Protein AF-A0A8R7PTW9-F1 (afdb_monomer_lite)

InterPro domains:
  IPR002828 Survival protein SurE-like phosphatase/nucleotidase [PF01975] (63-192)
  IPR030048 Survival protein SurE [PTHR30457] (58-193)
  IPR036523 SurE-like phosphatase/nucleotidase superfamily [G3DSA:3.40.1210.10] (62-195)
  IPR036523 SurE-like phosphatase/nucleotidase superfamily [SSF64167] (63-194)

Secondary structure (DSSP, 8-state):
-------TT-PPPSS-HHHHHHHHHHHHHTPPPPTT--------------------PPPPPEEEEE-TT-TT-HHHHHHHHHHHHH-SSEEEEEEESS--TT--S----SSPPPEEEEEETTEEEEEESS-HHHHHHHHHTTSS-SSS--SEEEEEEEES---TTHHHH-HHHHHHHHHHHTT--EEEEEE------

Structure (mmCIF, N/CA/C/O backbone):
data_AF-A0A8R7PTW9-F1
#
_entry.id   AF-A0A8R7PTW9-F1
#
loop_
_atom_site.group_PDB
_atom_site.id
_atom_site.type_symbol
_atom_site.label_atom_id
_atom_site.label_alt_id
_atom_site.label_comp_id
_atom_site.label_asym_id
_atom_site.label_entity_id
_atom_site.label_seq_id
_atom_site.pdbx_PDB_ins_code
_atom_site.Cartn_x
_atom_site.Cartn_y
_atom_site.Cartn_z
_atom_site.occupancy
_atom_site.B_iso_or_equiv
_atom_site.auth_seq_id
_atom_site.auth_comp_id
_atom_site.auth_asym_id
_atom_site.auth_atom_id
_atom_site.pdbx_PDB_model_num
ATOM 1 N N . MET A 1 1 ? 10.759 -43.256 -41.554 1.00 41.62 1 MET A N 1
ATOM 2 C CA . MET A 1 1 ? 11.062 -42.876 -40.157 1.00 41.62 1 MET A CA 1
ATOM 3 C C . MET A 1 1 ? 9.744 -42.567 -39.474 1.00 41.62 1 MET A C 1
ATOM 5 O O . MET A 1 1 ? 9.014 -41.721 -39.968 1.00 41.62 1 MET A O 1
ATOM 9 N N . ALA A 1 2 ? 9.387 -43.351 -38.457 1.00 37.12 2 ALA A N 1
ATOM 10 C CA . ALA A 1 2 ? 8.093 -43.296 -37.783 1.00 37.12 2 ALA A CA 1
ATOM 11 C C . ALA A 1 2 ? 7.973 -42.059 -36.878 1.00 37.12 2 ALA A C 1
ATOM 13 O O . ALA A 1 2 ? 8.925 -41.706 -36.183 1.00 37.12 2 ALA A O 1
ATOM 14 N N . ALA A 1 3 ? 6.796 -41.430 -36.885 1.00 41.84 3 ALA A N 1
ATOM 15 C CA . ALA A 1 3 ? 6.411 -40.395 -35.935 1.00 41.84 3 ALA A CA 1
ATOM 16 C C . ALA A 1 3 ? 6.107 -41.040 -34.574 1.00 41.84 3 ALA A C 1
ATOM 18 O O . ALA A 1 3 ? 5.227 -41.891 -34.460 1.00 41.84 3 ALA A O 1
ATOM 19 N N . SER A 1 4 ? 6.861 -40.642 -33.552 1.00 40.47 4 SER A N 1
ATOM 20 C CA . SER A 1 4 ? 6.627 -41.005 -32.156 1.00 40.47 4 SER A CA 1
ATOM 21 C C . SER A 1 4 ? 5.521 -40.113 -31.590 1.00 40.47 4 SER A C 1
ATOM 23 O O . SER A 1 4 ? 5.753 -38.933 -31.331 1.00 40.47 4 SER A O 1
ATOM 25 N N . SER A 1 5 ? 4.333 -40.675 -31.382 1.00 45.78 5 SER A N 1
ATOM 26 C CA . SER A 1 5 ? 3.256 -40.080 -30.588 1.00 45.78 5 SER A CA 1
ATOM 27 C C . SER A 1 5 ? 3.670 -40.018 -29.112 1.0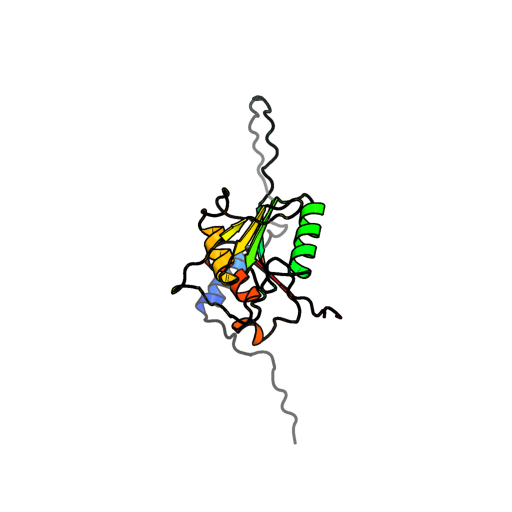0 45.78 5 SER A C 1
ATOM 29 O O . SER A 1 5 ? 3.597 -41.021 -28.402 1.00 45.78 5 SER A O 1
ATOM 31 N N . GLY A 1 6 ? 4.149 -38.857 -28.664 1.00 40.38 6 GLY A N 1
ATOM 32 C CA . GLY A 1 6 ? 4.405 -38.581 -27.252 1.00 40.38 6 GLY A CA 1
ATOM 33 C C . GLY A 1 6 ? 3.112 -38.184 -26.543 1.00 40.38 6 GLY A C 1
ATOM 34 O O . GLY A 1 6 ? 2.513 -37.168 -26.874 1.00 40.38 6 GLY A O 1
ATOM 35 N N . ASP A 1 7 ? 2.690 -39.005 -25.588 1.00 41.66 7 ASP A N 1
ATOM 36 C CA . ASP A 1 7 ? 1.613 -38.749 -24.631 1.00 41.66 7 ASP A CA 1
ATOM 37 C C . ASP A 1 7 ? 1.949 -37.518 -23.761 1.00 41.66 7 ASP A C 1
ATOM 39 O O . ASP A 1 7 ? 2.815 -37.568 -22.887 1.00 41.66 7 ASP A O 1
ATOM 43 N N . GLU A 1 8 ? 1.294 -36.383 -24.024 1.00 44.31 8 GLU A N 1
ATOM 44 C CA . GLU A 1 8 ? 1.538 -35.092 -23.359 1.00 44.31 8 GLU A CA 1
ATOM 45 C C . GLU A 1 8 ? 0.840 -34.966 -21.981 1.00 44.31 8 GLU A C 1
ATOM 47 O O . GLU A 1 8 ? 0.693 -33.866 -21.449 1.00 44.31 8 GLU A O 1
ATOM 52 N N . SER A 1 9 ? 0.399 -36.077 -21.372 1.00 53.75 9 SER A N 1
ATOM 53 C CA . SER A 1 9 ? -0.478 -36.064 -20.185 1.00 53.75 9 SER A CA 1
ATOM 54 C C . SER A 1 9 ? 0.204 -36.220 -18.813 1.00 53.75 9 SER A C 1
ATOM 56 O O . SER A 1 9 ? -0.477 -36.2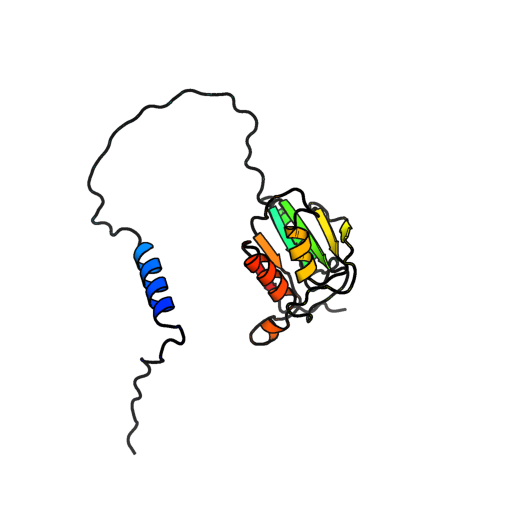37 -17.787 1.00 53.75 9 SER A O 1
ATOM 58 N N . ARG A 1 10 ? 1.540 -36.270 -18.717 1.00 47.59 10 ARG A N 1
ATOM 59 C CA . ARG A 1 10 ? 2.239 -36.385 -17.417 1.00 47.59 10 ARG A CA 1
ATOM 60 C C . ARG A 1 10 ? 3.451 -35.468 -17.300 1.00 47.59 10 ARG A C 1
ATOM 62 O O . ARG A 1 10 ? 4.595 -35.914 -17.287 1.00 47.59 10 ARG A O 1
ATOM 69 N N . ARG A 1 11 ? 3.208 -34.170 -17.114 1.00 51.56 11 ARG A N 1
ATOM 70 C CA . ARG A 1 11 ? 4.203 -33.325 -16.435 1.00 51.56 11 ARG A CA 1
ATOM 71 C C . ARG A 1 11 ? 4.042 -33.530 -14.923 1.00 51.56 11 ARG A C 1
ATOM 73 O O . ARG A 1 11 ? 2.925 -33.372 -14.427 1.00 51.56 11 ARG A O 1
ATOM 80 N N . PRO A 1 12 ? 5.095 -33.917 -14.184 1.00 55.66 12 PRO A N 1
ATOM 81 C CA . PRO A 1 12 ? 5.002 -34.055 -12.737 1.00 55.66 12 PRO A CA 1
ATOM 82 C C . PRO A 1 12 ? 4.662 -32.694 -12.121 1.00 55.66 12 PRO A C 1
ATOM 84 O O . PRO A 1 12 ? 5.293 -31.686 -12.438 1.00 55.66 12 PRO A O 1
ATOM 87 N N . ASN A 1 13 ? 3.631 -32.667 -11.275 1.00 65.94 13 ASN A N 1
ATOM 88 C CA . ASN A 1 13 ? 3.224 -31.468 -10.550 1.00 65.94 13 ASN A CA 1
ATOM 89 C C . ASN A 1 13 ? 4.414 -30.997 -9.687 1.00 65.94 13 ASN A C 1
ATOM 91 O O . ASN A 1 13 ? 4.882 -31.786 -8.864 1.00 65.94 13 ASN A O 1
ATOM 95 N N . PRO A 1 14 ? 4.925 -29.762 -9.858 1.00 74.38 14 PRO A N 1
ATOM 96 C CA . PRO A 1 14 ? 6.098 -29.277 -9.125 1.00 74.38 14 PRO A CA 1
ATOM 97 C C . PRO A 1 14 ? 5.824 -29.058 -7.629 1.00 74.38 14 PRO A C 1
ATOM 99 O O . PRO A 1 14 ? 6.736 -28.722 -6.875 1.00 74.38 14 PRO A O 1
ATOM 102 N N . LEU A 1 15 ? 4.572 -29.219 -7.191 1.00 76.44 15 LEU A N 1
ATOM 103 C CA . LEU A 1 15 ? 4.177 -29.071 -5.800 1.00 76.44 15 LEU A CA 1
ATOM 104 C C . LEU A 1 15 ? 4.501 -30.336 -4.983 1.00 76.44 15 LEU A C 1
ATOM 106 O O . LEU A 1 15 ? 4.219 -31.450 -5.431 1.00 76.44 15 LEU A O 1
ATOM 110 N N . PRO A 1 16 ? 5.028 -30.188 -3.753 1.00 80.31 16 PRO A N 1
ATOM 111 C CA . PRO A 1 16 ? 5.266 -31.318 -2.862 1.00 80.31 16 PRO A CA 1
ATOM 112 C C . PRO A 1 16 ? 3.956 -32.049 -2.533 1.00 80.31 16 PRO A C 1
ATOM 114 O O . PRO A 1 16 ? 2.904 -31.431 -2.356 1.00 80.31 16 PRO A O 1
ATOM 117 N N . SER A 1 17 ? 4.020 -33.377 -2.414 1.00 74.81 17 SER A N 1
ATOM 118 C CA . SER A 1 17 ? 2.854 -34.267 -2.280 1.00 74.81 17 SER A CA 1
ATOM 119 C C . SER A 1 17 ? 1.936 -33.924 -1.101 1.00 74.81 17 SER A C 1
ATOM 121 O O . SER A 1 17 ? 0.714 -34.005 -1.229 1.00 74.81 17 SER A O 1
ATOM 123 N N . GLY A 1 18 ? 2.500 -33.470 0.022 1.00 79.75 18 GLY A N 1
ATOM 124 C CA . GLY A 1 18 ? 1.719 -33.010 1.176 1.00 79.75 18 GLY A CA 1
ATOM 125 C C . GLY A 1 18 ? 0.870 -31.771 0.875 1.00 79.75 18 GLY A C 1
ATOM 126 O O . GLY A 1 18 ? -0.259 -31.660 1.345 1.00 79.75 18 GLY A O 1
ATOM 127 N N . LEU A 1 19 ? 1.369 -30.867 0.029 1.00 70.50 19 LEU A N 1
ATOM 128 C CA . LEU A 1 19 ? 0.662 -29.643 -0.344 1.00 70.50 19 LEU A CA 1
ATOM 129 C C . LEU A 1 19 ? -0.463 -29.943 -1.340 1.00 70.50 19 LEU A C 1
ATOM 131 O O . LEU A 1 19 ? -1.547 -29.385 -1.211 1.00 70.50 19 LEU A O 1
ATOM 135 N N . VAL A 1 20 ? -0.247 -30.894 -2.256 1.00 81.81 20 VAL A N 1
ATOM 136 C CA . VAL A 1 20 ? -1.286 -31.408 -3.167 1.00 81.81 20 VAL A CA 1
ATOM 137 C C . VAL A 1 20 ? -2.422 -32.082 -2.391 1.00 81.81 20 VAL A C 1
ATOM 139 O O . VAL A 1 20 ? -3.587 -31.780 -2.642 1.00 81.81 20 VAL A O 1
ATOM 142 N N . SER A 1 21 ? -2.093 -32.932 -1.415 1.00 77.31 21 SER A N 1
ATOM 143 C CA . SER A 1 21 ? -3.076 -33.621 -0.566 1.00 77.31 21 SER A CA 1
ATOM 144 C C . SER A 1 21 ? -3.938 -32.644 0.245 1.00 77.31 21 SER A C 1
ATOM 146 O O . SER A 1 21 ? -5.168 -32.752 0.276 1.00 77.31 21 SER A O 1
ATOM 148 N N . ASN A 1 22 ? -3.312 -31.624 0.839 1.00 78.62 22 ASN A N 1
ATOM 149 C CA . ASN A 1 22 ? -4.028 -30.589 1.585 1.00 78.62 22 ASN A CA 1
ATOM 150 C C . ASN A 1 22 ? -4.973 -29.790 0.677 1.00 78.62 22 ASN A C 1
ATOM 152 O O . ASN A 1 22 ? -6.127 -29.563 1.033 1.00 78.62 22 ASN A O 1
ATOM 156 N N . LEU A 1 23 ? -4.515 -29.407 -0.519 1.00 76.94 23 LEU A N 1
ATOM 157 C CA . LEU A 1 23 ? -5.318 -28.651 -1.483 1.00 76.94 23 LEU A CA 1
ATOM 158 C C . LEU A 1 23 ? -6.515 -29.471 -1.983 1.00 76.94 23 LEU A C 1
ATOM 160 O O . LEU A 1 23 ? -7.628 -28.957 -2.039 1.00 76.94 23 LEU A O 1
ATOM 164 N N . GLN A 1 24 ? -6.316 -30.762 -2.264 1.00 83.56 24 GLN A N 1
ATOM 165 C CA . GLN A 1 24 ? -7.399 -31.684 -2.622 1.00 83.56 24 GLN A CA 1
ATOM 166 C C . GLN A 1 24 ? -8.422 -31.837 -1.491 1.00 83.56 24 GLN A C 1
ATOM 168 O O . GLN A 1 24 ? -9.623 -31.804 -1.753 1.00 83.56 24 GLN A O 1
ATOM 173 N N . SER A 1 25 ? -7.964 -31.927 -0.241 1.00 79.12 25 SER A N 1
ATOM 174 C CA . SER A 1 25 ? -8.836 -32.032 0.936 1.00 79.12 25 SER A CA 1
ATOM 175 C C . SER A 1 25 ? -9.687 -30.770 1.133 1.00 79.12 25 SER A C 1
ATOM 177 O O . SER A 1 25 ? -10.892 -30.856 1.364 1.00 79.12 25 SER A O 1
ATOM 179 N N . VAL A 1 26 ? -9.088 -29.586 0.963 1.00 79.19 26 VAL A N 1
ATOM 180 C CA . VAL A 1 26 ? -9.793 -28.294 1.051 1.00 79.19 26 VAL A CA 1
ATOM 181 C C . VAL A 1 26 ? -10.789 -28.115 -0.098 1.00 79.19 26 VAL A C 1
ATOM 183 O O . VAL A 1 26 ? -11.886 -27.602 0.116 1.00 79.19 26 VAL A O 1
ATOM 186 N N . LEU A 1 27 ? -10.442 -28.547 -1.313 1.00 77.81 27 LEU A N 1
ATOM 187 C CA . LEU A 1 27 ? -11.340 -28.482 -2.470 1.00 77.81 27 LEU A CA 1
ATOM 188 C C . LEU A 1 27 ? -12.517 -29.457 -2.340 1.00 77.81 27 LEU A C 1
ATOM 190 O O . LEU A 1 27 ? -13.640 -29.091 -2.682 1.00 77.81 27 LEU A O 1
ATOM 194 N N . ALA A 1 28 ? -12.288 -30.656 -1.799 1.00 78.50 28 ALA A N 1
ATOM 195 C CA . ALA A 1 28 ? -13.349 -31.620 -1.515 1.00 78.50 28 ALA A CA 1
ATOM 196 C C . ALA A 1 28 ? -14.337 -31.088 -0.463 1.00 78.50 28 ALA A C 1
ATOM 198 O O . ALA A 1 28 ? -15.545 -31.224 -0.638 1.00 78.50 28 ALA A O 1
ATOM 199 N N . ALA A 1 29 ? -13.836 -30.407 0.573 1.00 75.75 29 ALA A N 1
ATOM 200 C CA . ALA A 1 29 ? -14.659 -29.788 1.614 1.00 75.75 29 ALA A CA 1
ATOM 201 C C . ALA A 1 29 ? -15.482 -28.577 1.126 1.00 75.75 29 ALA A C 1
ATOM 203 O O . ALA A 1 29 ? -16.439 -28.181 1.783 1.00 75.75 29 ALA A O 1
ATOM 204 N N . ARG A 1 30 ? -15.121 -27.977 -0.017 1.00 71.44 30 ARG A N 1
ATOM 205 C CA . ARG A 1 30 ? -15.818 -26.823 -0.613 1.00 71.44 30 ARG A CA 1
ATOM 206 C C . ARG A 1 30 ? -16.828 -27.200 -1.696 1.00 71.44 30 ARG A C 1
ATOM 208 O O . ARG A 1 30 ? -17.384 -26.305 -2.334 1.00 71.44 30 ARG A O 1
ATOM 215 N N . ARG A 1 31 ? -17.062 -28.493 -1.944 1.00 62.16 31 ARG A N 1
ATOM 216 C CA . ARG A 1 31 ? -18.045 -28.910 -2.947 1.00 62.16 31 ARG A CA 1
ATOM 217 C C . ARG A 1 31 ? -19.454 -28.532 -2.456 1.00 62.16 31 ARG A C 1
ATOM 219 O O . ARG A 1 31 ? -19.804 -28.902 -1.338 1.00 62.16 31 ARG A O 1
ATOM 226 N N . PRO A 1 32 ? -20.255 -27.795 -3.248 1.00 54.38 32 PRO A N 1
ATOM 227 C CA . PRO A 1 32 ? -21.638 -27.509 -2.882 1.00 54.38 32 PRO A CA 1
ATOM 228 C C . PRO A 1 32 ? -22.427 -28.823 -2.761 1.00 54.38 32 PRO A C 1
ATOM 230 O O . PRO A 1 32 ? -22.107 -29.776 -3.483 1.00 54.38 32 PRO A O 1
ATOM 233 N N . PRO A 1 33 ? -23.430 -28.897 -1.867 1.00 51.97 33 PRO A N 1
ATOM 234 C CA . PRO A 1 33 ? -24.218 -30.108 -1.691 1.00 51.97 33 PRO A CA 1
ATOM 235 C C . PRO A 1 33 ? -24.907 -30.489 -3.004 1.00 51.97 33 PRO A C 1
ATOM 237 O O . PRO A 1 33 ? -25.472 -29.645 -3.704 1.00 51.97 33 PRO A O 1
ATOM 240 N N . SER A 1 34 ? -24.832 -31.774 -3.345 1.00 48.78 34 SER A N 1
ATOM 241 C CA . SER A 1 34 ? -25.606 -32.373 -4.430 1.00 48.78 34 SER A CA 1
ATOM 242 C C . SER A 1 34 ? -27.104 -32.227 -4.115 1.00 48.78 34 SER A C 1
ATOM 244 O O . SER A 1 34 ? -27.475 -32.271 -2.942 1.00 48.78 34 SER A O 1
ATOM 246 N N . PRO A 1 35 ? -27.990 -32.110 -5.119 1.00 49.28 35 PRO A N 1
ATOM 247 C CA . PRO A 1 35 ? -29.431 -31.922 -4.907 1.00 49.28 35 PRO A CA 1
ATOM 248 C C . PRO A 1 35 ? -30.167 -33.119 -4.262 1.00 49.28 35 PRO A C 1
ATOM 250 O O . PRO A 1 35 ? -31.393 -33.116 -4.225 1.00 49.28 35 PRO A O 1
ATOM 253 N N . GLU A 1 36 ? -29.460 -34.127 -3.743 1.00 48.00 36 GLU A N 1
ATOM 254 C CA . GLU A 1 36 ? -30.040 -35.371 -3.216 1.00 48.00 36 GLU A CA 1
ATOM 255 C C . GLU A 1 36 ? -30.104 -35.450 -1.676 1.00 48.00 36 GLU A C 1
ATOM 257 O O . GLU A 1 36 ? -30.743 -36.360 -1.161 1.00 48.00 36 GLU A O 1
ATOM 262 N N . ASP A 1 37 ? -29.561 -34.475 -0.931 1.00 47.56 37 ASP A N 1
ATOM 263 C CA . ASP A 1 37 ? -29.532 -34.512 0.550 1.00 47.56 37 ASP A CA 1
ATOM 264 C C . ASP A 1 37 ? -30.481 -33.507 1.245 1.00 47.56 37 ASP A C 1
ATOM 266 O O . ASP A 1 37 ? -30.380 -33.254 2.447 1.00 47.56 37 ASP A O 1
ATOM 270 N N . ALA A 1 38 ? -31.446 -32.925 0.526 1.00 44.88 38 ALA A N 1
ATOM 271 C CA . ALA A 1 38 ? -32.459 -32.047 1.121 1.00 44.88 38 ALA A CA 1
ATOM 272 C C . ALA A 1 38 ? -33.652 -32.856 1.665 1.00 44.88 38 ALA A C 1
ATOM 274 O O . ALA A 1 38 ? -34.730 -32.885 1.071 1.00 44.88 38 ALA A O 1
ATOM 275 N N . GLY A 1 39 ? -33.458 -33.512 2.811 1.00 31.73 39 GLY A N 1
ATOM 276 C CA . GLY A 1 39 ? -34.499 -34.257 3.518 1.00 31.73 39 GLY A CA 1
ATOM 277 C C . GLY A 1 39 ? -34.587 -33.903 5.004 1.00 31.73 39 GLY A C 1
ATOM 278 O O . GLY A 1 39 ? -33.839 -34.446 5.801 1.00 31.73 39 GLY A O 1
ATOM 279 N N . SER A 1 40 ? -35.575 -33.065 5.347 1.00 32.88 40 SER A N 1
ATOM 280 C CA . SER A 1 40 ? -36.268 -32.962 6.649 1.00 32.88 40 SER A CA 1
ATOM 281 C C . SER A 1 40 ? -35.459 -32.616 7.915 1.00 32.88 40 SER A C 1
ATOM 283 O O . SER A 1 40 ? -34.782 -33.464 8.476 1.00 32.88 40 SER A O 1
ATOM 285 N N . THR A 1 41 ? -35.696 -31.426 8.485 1.00 31.77 41 THR A N 1
ATOM 286 C CA . THR A 1 41 ? -36.615 -31.247 9.638 1.00 31.77 41 THR A CA 1
ATOM 287 C C . THR A 1 41 ? -36.781 -29.761 9.963 1.00 31.77 41 THR A C 1
ATOM 289 O O . THR A 1 41 ? -35.802 -29.026 10.069 1.00 31.77 41 THR A O 1
ATOM 292 N N . ALA A 1 42 ? -38.034 -29.341 10.130 1.00 32.47 42 ALA A N 1
ATOM 293 C CA . ALA A 1 42 ? -38.428 -28.057 10.693 1.00 32.47 42 ALA A CA 1
ATOM 294 C C . ALA A 1 42 ? -38.487 -28.152 12.226 1.00 32.47 42 ALA A C 1
ATOM 296 O O . ALA A 1 42 ? -38.965 -29.157 12.753 1.00 32.47 42 ALA A O 1
ATOM 297 N N . ALA A 1 43 ? -38.058 -27.098 12.919 1.00 33.00 43 ALA A N 1
ATOM 298 C CA . ALA A 1 43 ? -38.469 -26.806 14.289 1.00 33.00 43 ALA A CA 1
ATOM 299 C C . ALA A 1 43 ? -38.361 -25.294 14.545 1.00 33.00 43 ALA A C 1
ATOM 301 O O . ALA A 1 43 ? -37.338 -24.671 14.264 1.00 33.00 43 ALA A O 1
ATOM 302 N N . GLU A 1 44 ? -39.467 -24.737 15.022 1.00 35.41 44 GLU A N 1
ATOM 303 C CA . GLU A 1 44 ? -39.716 -23.339 15.371 1.00 35.41 44 GLU A CA 1
ATOM 304 C C . GLU A 1 44 ? -38.939 -22.916 16.629 1.00 35.41 44 GLU A C 1
ATOM 306 O O . GLU A 1 44 ? -38.737 -23.729 17.531 1.00 35.41 44 GLU A O 1
ATOM 311 N N . ALA A 1 45 ? -38.573 -21.633 16.731 1.00 31.03 45 ALA A N 1
ATOM 312 C CA . ALA A 1 45 ? -38.325 -20.970 18.013 1.00 31.03 45 ALA A CA 1
ATOM 313 C C . ALA A 1 45 ? -38.471 -19.442 17.889 1.00 31.03 45 ALA A C 1
ATOM 315 O O . ALA A 1 45 ? -38.124 -18.846 16.871 1.00 31.03 45 ALA A O 1
ATOM 316 N N . GLU A 1 46 ? -39.029 -18.857 18.945 1.00 29.33 46 GLU A N 1
ATOM 317 C CA . GLU A 1 46 ? -39.603 -17.519 19.091 1.00 29.33 46 GLU A CA 1
ATOM 318 C C . GLU A 1 46 ? -38.629 -16.336 18.977 1.00 29.33 46 GLU A C 1
ATOM 320 O O . GLU A 1 46 ? -37.433 -16.423 19.252 1.00 29.33 46 GLU A O 1
ATOM 325 N N . ALA A 1 47 ? -39.210 -15.181 18.643 1.00 37.19 47 ALA A N 1
ATOM 326 C CA . ALA A 1 47 ? -38.587 -13.866 18.712 1.00 37.19 47 ALA A CA 1
ATOM 327 C C . ALA A 1 47 ? -38.459 -13.355 20.159 1.00 37.19 47 ALA A C 1
ATOM 329 O O . ALA A 1 47 ? -39.347 -13.604 20.976 1.00 37.19 47 ALA A O 1
ATOM 330 N N . PRO A 1 48 ? -37.465 -12.493 20.433 1.00 36.50 48 PRO A N 1
ATOM 331 C CA . PRO A 1 48 ? -37.614 -11.471 21.449 1.00 36.50 48 PRO A CA 1
ATOM 332 C C . PRO A 1 48 ? -37.537 -10.047 20.888 1.00 36.50 48 PRO A C 1
ATOM 334 O O . PRO A 1 48 ? -37.011 -9.750 19.818 1.00 36.50 48 PRO A O 1
ATOM 337 N N . THR A 1 49 ? -38.161 -9.202 21.691 1.00 29.58 49 THR A N 1
ATOM 338 C CA . THR A 1 49 ? -38.529 -7.795 21.601 1.00 29.58 49 THR A CA 1
ATOM 339 C C . THR A 1 49 ? -37.416 -6.791 21.313 1.00 29.58 49 THR A C 1
ATOM 341 O O . THR A 1 49 ? -36.250 -6.994 21.627 1.00 29.58 49 THR A O 1
ATOM 344 N N . ALA A 1 50 ? -37.870 -5.658 20.774 1.00 39.62 50 ALA A N 1
ATOM 345 C CA . ALA A 1 50 ? -37.119 -4.464 20.432 1.00 39.62 50 ALA A CA 1
ATOM 346 C C . ALA A 1 50 ? -36.345 -3.850 21.609 1.00 39.62 50 ALA A C 1
ATOM 348 O O . ALA A 1 50 ? -36.930 -3.524 22.642 1.00 39.62 50 ALA A O 1
ATOM 349 N N . GLU A 1 51 ? -35.067 -3.567 21.365 1.00 34.75 51 GLU A N 1
ATOM 350 C CA . GLU A 1 51 ? -34.291 -2.561 22.082 1.00 34.75 51 GLU A CA 1
ATOM 351 C C . GLU A 1 51 ? -33.780 -1.509 21.085 1.00 34.75 51 GLU A C 1
ATOM 353 O O . GLU A 1 51 ? -33.279 -1.807 20.004 1.00 34.75 51 GLU A O 1
ATOM 358 N N . THR A 1 52 ? -34.032 -0.263 21.467 1.00 34.34 52 THR A N 1
ATOM 359 C CA . THR A 1 52 ? -33.695 1.050 20.909 1.00 34.34 52 THR A CA 1
ATOM 360 C C . THR A 1 52 ? -32.606 1.097 19.825 1.00 34.34 52 THR A C 1
ATOM 362 O O . THR A 1 52 ? -31.421 0.947 20.105 1.00 34.34 52 THR A O 1
ATOM 365 N N . ALA A 1 53 ? -33.013 1.440 18.597 1.00 36.88 53 ALA A N 1
ATOM 366 C CA . ALA A 1 53 ? -32.128 1.770 17.483 1.00 36.88 53 ALA A CA 1
ATOM 367 C C . ALA A 1 53 ? -31.402 3.106 17.737 1.00 36.88 53 ALA A C 1
ATOM 369 O O . ALA A 1 53 ? -31.909 4.182 17.416 1.00 36.88 53 ALA A O 1
ATOM 370 N N . ALA A 1 54 ? -30.218 3.026 18.339 1.00 46.56 54 ALA A N 1
ATOM 371 C CA . ALA A 1 54 ? -29.179 4.026 18.150 1.00 46.56 54 ALA A CA 1
ATOM 372 C C . ALA A 1 54 ? -28.454 3.720 16.828 1.00 46.56 54 ALA A C 1
ATOM 374 O O . ALA A 1 54 ? -28.272 2.563 16.469 1.00 46.56 54 ALA A O 1
ATOM 375 N N . ASP A 1 55 ? -28.117 4.779 16.105 1.00 46.50 55 ASP A N 1
ATOM 376 C CA . ASP A 1 55 ? -27.526 4.848 14.765 1.00 46.50 55 ASP A CA 1
ATOM 377 C C . ASP A 1 55 ? -26.327 3.888 14.555 1.00 46.50 55 ASP A C 1
ATOM 379 O O . ASP A 1 55 ? -25.182 4.240 14.825 1.00 46.50 55 ASP A O 1
ATOM 383 N N . ASP A 1 56 ? -26.594 2.658 14.099 1.00 43.59 56 ASP A N 1
ATOM 384 C CA . ASP A 1 56 ? -25.602 1.583 13.917 1.00 43.59 56 ASP A CA 1
ATOM 385 C C . ASP A 1 56 ? -25.386 1.296 12.422 1.00 43.59 56 ASP A C 1
ATOM 387 O O . ASP A 1 56 ? -25.564 0.186 11.912 1.00 43.59 56 ASP A O 1
ATOM 391 N N . ALA A 1 57 ? -25.059 2.346 11.664 1.00 51.56 57 ALA A N 1
ATOM 392 C CA . ALA A 1 57 ? -24.509 2.143 10.333 1.00 51.56 57 ALA A CA 1
ATOM 393 C C . ALA A 1 57 ? -23.142 1.451 10.495 1.00 51.56 57 ALA A C 1
ATOM 395 O O . ALA A 1 57 ? -22.278 1.991 11.192 1.00 51.56 57 ALA A O 1
ATOM 396 N N . PRO A 1 58 ? -22.899 0.287 9.861 1.00 58.44 58 PRO A N 1
ATOM 397 C CA . PRO A 1 58 ? -21.620 -0.394 9.994 1.00 58.44 58 PRO A CA 1
ATOM 398 C C . PRO A 1 58 ? -20.500 0.547 9.546 1.00 58.44 58 PRO A C 1
ATOM 400 O O . PRO A 1 58 ? -20.555 1.111 8.447 1.00 58.44 58 PRO A O 1
ATOM 403 N N . ALA A 1 59 ? -19.496 0.729 10.409 1.00 80.38 59 ALA A N 1
ATOM 404 C CA . ALA A 1 59 ? -18.335 1.555 10.105 1.00 80.38 59 ALA A CA 1
ATOM 405 C C . ALA A 1 59 ? -17.749 1.131 8.750 1.00 80.38 59 ALA A C 1
ATOM 407 O O . ALA A 1 59 ? -17.545 -0.060 8.492 1.00 80.38 59 ALA A O 1
ATOM 408 N N . LYS A 1 60 ? -17.519 2.104 7.861 1.00 90.25 60 LYS A N 1
ATOM 409 C CA . LYS A 1 60 ? -17.022 1.816 6.515 1.00 90.25 60 LYS A CA 1
ATOM 410 C C . LYS A 1 60 ? -15.684 1.073 6.608 1.00 90.25 60 LYS A C 1
ATOM 412 O O . LYS A 1 60 ? -14.831 1.455 7.410 1.00 90.25 60 LYS A O 1
ATOM 417 N N . PRO A 1 61 ? -15.463 0.030 5.789 1.00 95.81 61 PRO A N 1
ATOM 418 C CA . PRO A 1 61 ? -14.186 -0.665 5.779 1.00 95.81 61 PRO A CA 1
ATOM 419 C C . PRO A 1 61 ? -13.076 0.295 5.348 1.00 95.81 61 PRO A C 1
ATOM 421 O O . PRO A 1 61 ? -13.260 1.097 4.431 1.00 95.81 61 PRO A O 1
ATOM 424 N N . VAL A 1 62 ? -11.911 0.193 5.981 1.00 97.50 62 VAL A N 1
ATOM 425 C CA . VAL A 1 62 ? -10.742 0.996 5.614 1.00 97.50 62 VAL A CA 1
ATOM 426 C C . VAL A 1 62 ? -9.970 0.308 4.494 1.00 97.50 62 VAL A C 1
ATOM 428 O O . VAL A 1 62 ? -9.678 -0.885 4.583 1.00 97.50 62 VAL A O 1
ATOM 431 N N . VAL A 1 63 ? -9.583 1.067 3.472 1.00 98.38 63 VAL A N 1
ATOM 432 C CA . VAL A 1 63 ? -8.649 0.624 2.430 1.00 98.38 63 VAL A CA 1
ATOM 433 C C . VAL A 1 63 ? -7.388 1.474 2.516 1.00 98.38 63 VAL A C 1
ATOM 435 O O . VAL A 1 63 ? -7.447 2.702 2.431 1.00 98.38 63 VAL A O 1
ATOM 438 N N . LEU A 1 64 ? -6.245 0.811 2.690 1.00 98.56 64 LEU A N 1
ATOM 439 C CA . LEU A 1 64 ? -4.936 1.454 2.734 1.00 98.56 64 LEU A CA 1
ATOM 440 C C . LEU A 1 64 ? -4.289 1.411 1.347 1.00 98.56 64 LEU A C 1
ATOM 442 O O . LEU A 1 64 ? -4.202 0.359 0.718 1.00 98.56 64 LEU A O 1
ATOM 446 N N . LEU A 1 65 ? -3.803 2.554 0.883 1.00 98.50 65 LEU A N 1
ATOM 447 C CA . LEU A 1 65 ? -3.177 2.722 -0.418 1.00 98.50 65 LEU A CA 1
ATOM 448 C C . LEU A 1 65 ? -1.703 3.087 -0.269 1.00 98.50 65 LEU A C 1
ATOM 450 O O . LEU A 1 65 ? -1.321 3.854 0.614 1.00 98.50 65 LEU A O 1
ATOM 454 N N . THR A 1 66 ? -0.886 2.582 -1.184 1.00 98.06 66 THR A N 1
ATOM 455 C CA . THR A 1 66 ? 0.506 2.995 -1.373 1.00 98.06 66 THR A CA 1
ATOM 456 C C . THR A 1 66 ? 0.844 2.971 -2.862 1.00 98.06 66 THR A C 1
ATOM 458 O O . THR A 1 66 ? 0.133 2.345 -3.642 1.00 98.06 66 THR A O 1
ATOM 461 N N . CYS A 1 67 ? 1.919 3.622 -3.294 1.00 95.75 67 CYS A N 1
ATOM 462 C CA . CYS A 1 67 ? 2.384 3.553 -4.679 1.00 95.75 67 CYS A CA 1
ATOM 463 C C . CYS A 1 67 ? 3.900 3.712 -4.721 1.00 95.75 67 CYS A C 1
ATOM 465 O O . CYS A 1 67 ? 4.450 4.569 -4.032 1.00 95.75 67 CYS A O 1
ATOM 467 N N . ALA A 1 68 ? 4.578 2.905 -5.540 1.00 93.88 68 ALA A N 1
ATOM 468 C CA . ALA A 1 68 ? 6.025 3.017 -5.687 1.00 93.88 68 ALA A CA 1
ATOM 469 C C . ALA A 1 68 ? 6.436 4.340 -6.358 1.00 93.88 68 ALA A C 1
ATOM 471 O O . ALA A 1 68 ? 7.488 4.862 -6.020 1.00 93.88 68 ALA A O 1
ATOM 472 N N . GLY A 1 69 ? 5.551 4.919 -7.183 1.00 92.88 69 GLY A N 1
ATOM 473 C CA . GLY A 1 69 ? 5.682 6.251 -7.795 1.00 92.88 69 GLY A CA 1
ATOM 474 C C . GLY A 1 69 ? 5.689 7.432 -6.817 1.00 92.88 69 GLY A C 1
ATOM 475 O O . GLY A 1 69 ? 5.805 8.577 -7.243 1.00 92.88 69 GLY A O 1
ATOM 476 N N . GLY A 1 70 ? 5.512 7.172 -5.520 1.00 95.06 70 GLY A N 1
ATOM 477 C CA . GLY A 1 70 ? 5.458 8.195 -4.485 1.00 95.06 70 GLY A CA 1
ATOM 478 C C . GLY A 1 70 ? 4.080 8.809 -4.271 1.00 95.06 70 GLY A C 1
ATOM 479 O O . GLY A 1 70 ? 3.103 8.513 -4.964 1.00 95.06 70 GLY A O 1
ATOM 480 N N . ILE A 1 71 ? 4.011 9.674 -3.261 1.00 96.25 71 ILE A N 1
ATOM 481 C CA . ILE A 1 71 ? 2.782 10.320 -2.796 1.00 96.25 71 ILE A CA 1
ATOM 482 C C . ILE A 1 71 ? 2.165 11.250 -3.853 1.00 96.25 71 ILE A C 1
ATOM 484 O O . ILE A 1 71 ? 0.949 11.406 -3.894 1.00 96.25 71 ILE A O 1
ATOM 488 N N . GLN A 1 72 ? 2.991 11.810 -4.743 1.00 94.88 72 GLN A N 1
ATOM 489 C CA . GLN A 1 72 ? 2.570 12.677 -5.852 1.00 94.88 72 GLN A CA 1
ATOM 490 C C . GLN A 1 72 ? 2.289 11.904 -7.155 1.00 94.88 72 GLN A C 1
ATOM 492 O O . GLN A 1 72 ? 2.060 12.517 -8.196 1.00 94.88 72 GLN A O 1
ATOM 497 N N . SER A 1 73 ? 2.311 10.565 -7.132 1.00 94.12 73 SER A N 1
ATOM 498 C CA . SER A 1 73 ? 2.087 9.759 -8.336 1.00 94.12 73 SER A CA 1
ATOM 499 C C . SER A 1 73 ? 0.697 10.015 -8.935 1.00 94.12 73 SER A C 1
ATOM 501 O O . SER A 1 73 ? -0.307 9.903 -8.218 1.00 94.12 73 SER A O 1
ATOM 503 N N . PRO A 1 74 ? 0.587 10.251 -10.259 1.00 94.00 74 PRO A N 1
ATOM 504 C CA . PRO A 1 74 ? -0.709 10.420 -10.913 1.00 94.00 74 PRO A CA 1
ATOM 505 C C . PRO A 1 74 ? -1.584 9.165 -10.783 1.00 94.00 74 PRO A C 1
ATOM 507 O O . PRO A 1 74 ? -2.802 9.266 -10.645 1.00 94.00 74 PRO A O 1
ATOM 510 N N . GLY A 1 75 ? -0.972 7.976 -10.762 1.00 93.62 75 GLY A N 1
ATOM 511 C CA . GLY A 1 75 ? -1.686 6.714 -10.579 1.00 93.62 75 GLY A CA 1
ATOM 512 C C . GLY A 1 75 ? -2.248 6.534 -9.168 1.00 93.62 75 GLY A C 1
ATOM 513 O O . GLY A 1 75 ? -3.332 5.971 -9.011 1.00 93.62 75 GLY A O 1
ATOM 514 N N . LEU A 1 76 ? -1.553 7.043 -8.145 1.00 96.12 76 LEU A N 1
ATOM 515 C CA . LEU A 1 76 ? -2.057 7.050 -6.769 1.00 96.12 76 LEU A CA 1
ATOM 516 C C . LEU A 1 76 ? -3.199 8.057 -6.614 1.00 96.12 76 LEU A C 1
ATOM 518 O O . LEU A 1 76 ? -4.239 7.717 -6.054 1.00 96.12 76 LEU A O 1
ATOM 522 N N . ALA A 1 77 ? -3.038 9.267 -7.158 1.00 95.75 77 ALA A N 1
ATOM 523 C CA . ALA A 1 77 ? -4.070 10.299 -7.121 1.00 95.75 77 ALA A CA 1
ATOM 524 C C . ALA A 1 77 ? -5.373 9.836 -7.791 1.00 95.75 77 ALA A C 1
ATOM 526 O O . ALA A 1 77 ? -6.449 9.968 -7.207 1.00 95.75 77 ALA A O 1
ATOM 527 N N . ALA A 1 78 ? -5.274 9.218 -8.973 1.00 95.69 78 ALA A N 1
ATOM 528 C CA . ALA A 1 78 ? -6.424 8.659 -9.680 1.00 95.69 78 ALA A CA 1
ATOM 529 C C . ALA A 1 78 ? -7.113 7.533 -8.889 1.00 95.69 78 ALA A C 1
ATOM 531 O O . ALA A 1 78 ? -8.342 7.456 -8.854 1.00 95.69 78 ALA A O 1
ATOM 532 N N . LEU A 1 79 ? -6.334 6.669 -8.229 1.00 96.62 79 LEU A N 1
ATOM 533 C CA . LEU A 1 79 ? -6.874 5.587 -7.408 1.00 96.62 79 LEU A CA 1
ATOM 534 C C . LEU A 1 79 ? -7.613 6.116 -6.171 1.00 96.62 79 LEU A C 1
ATOM 536 O O . LEU A 1 79 ? -8.708 5.640 -5.866 1.00 96.62 79 LEU A O 1
ATOM 540 N N . VAL A 1 80 ? -7.039 7.108 -5.481 1.00 97.62 80 VAL A N 1
ATOM 541 C CA . VAL A 1 80 ? -7.683 7.767 -4.335 1.00 97.62 80 VAL A CA 1
ATOM 542 C C . VAL A 1 80 ? -9.006 8.392 -4.768 1.00 97.62 80 VAL A C 1
ATOM 544 O O . VAL A 1 80 ? -10.037 8.101 -4.167 1.00 97.62 80 VAL A O 1
ATOM 547 N N . ASP A 1 81 ? -8.996 9.191 -5.837 1.00 97.19 81 ASP A N 1
ATOM 548 C CA . ASP A 1 81 ? -10.189 9.865 -6.355 1.00 97.19 81 ASP A CA 1
ATOM 549 C C . ASP A 1 81 ? -11.308 8.870 -6.711 1.00 97.19 81 ASP A C 1
ATOM 551 O O . ASP A 1 81 ? -12.459 9.053 -6.309 1.00 97.19 81 ASP A O 1
ATOM 555 N N . ALA A 1 82 ? -10.972 7.766 -7.386 1.00 97.00 82 ALA A N 1
ATOM 556 C CA . ALA A 1 82 ? -11.937 6.729 -7.746 1.00 97.00 82 ALA A CA 1
ATOM 557 C C . ALA A 1 82 ? -12.586 6.063 -6.518 1.00 97.00 82 ALA A C 1
ATOM 559 O O . ALA A 1 82 ? -13.803 5.860 -6.489 1.00 97.00 82 ALA A O 1
ATOM 560 N N . LEU A 1 83 ? -11.795 5.739 -5.490 1.00 97.06 83 LEU A N 1
ATOM 561 C CA . LEU A 1 83 ? -12.296 5.093 -4.273 1.00 97.06 83 LEU A CA 1
ATOM 562 C C . LEU A 1 83 ? -13.112 6.055 -3.402 1.00 97.06 83 LEU A C 1
ATOM 564 O O . LEU A 1 83 ? -14.177 5.674 -2.909 1.00 97.06 83 LEU A O 1
ATOM 568 N N . VAL A 1 84 ? -12.666 7.308 -3.273 1.00 96.94 84 VAL A N 1
ATOM 569 C CA . VAL A 1 84 ? -13.387 8.361 -2.542 1.00 96.94 84 VAL A CA 1
ATOM 570 C C . VAL A 1 84 ? -14.743 8.635 -3.192 1.00 96.94 84 VAL A C 1
ATOM 572 O O . VAL A 1 84 ? -15.763 8.613 -2.502 1.00 96.94 84 VAL A O 1
ATOM 575 N N . LYS A 1 85 ? -14.791 8.810 -4.521 1.00 96.69 85 LYS A N 1
ATOM 576 C CA . LYS A 1 85 ? -16.049 8.983 -5.274 1.00 96.69 85 LYS A CA 1
ATOM 577 C C . LYS A 1 85 ? -16.984 7.786 -5.139 1.00 96.69 85 LYS A C 1
ATOM 579 O O . LYS A 1 85 ? -18.200 7.959 -5.111 1.00 96.69 85 LYS A O 1
ATOM 584 N N . GLY A 1 86 ? -16.428 6.578 -5.043 1.00 95.94 86 GLY A N 1
ATOM 585 C CA . GLY A 1 86 ? -17.204 5.363 -4.815 1.00 95.94 86 GLY A CA 1
ATOM 586 C C . GLY A 1 86 ? -17.919 5.348 -3.460 1.00 95.94 86 GLY A C 1
ATOM 587 O O . GLY A 1 86 ? -18.990 4.755 -3.347 1.00 95.94 86 GLY A O 1
ATOM 588 N N . GLY A 1 87 ? -17.346 5.984 -2.434 1.00 94.62 87 GLY A N 1
ATOM 589 C CA . GLY A 1 87 ? -17.982 6.205 -1.131 1.00 94.62 87 GLY A CA 1
ATOM 590 C C . GLY A 1 87 ? -18.229 4.949 -0.282 1.00 94.62 87 GLY A C 1
ATOM 591 O O . GLY A 1 87 ? -18.888 5.050 0.757 1.00 94.62 87 GLY A O 1
ATOM 592 N N . ARG A 1 88 ? -17.715 3.782 -0.699 1.00 94.81 88 ARG A N 1
ATOM 593 C CA . ARG A 1 88 ? -17.939 2.467 -0.059 1.00 94.81 88 ARG A CA 1
ATOM 594 C C . ARG A 1 88 ? -16.942 2.125 1.051 1.00 94.81 88 ARG A C 1
ATOM 596 O O . ARG A 1 88 ? -17.178 1.181 1.795 1.00 94.81 88 ARG A O 1
ATOM 603 N N . CYS A 1 89 ? -15.836 2.855 1.137 1.00 96.38 89 CYS A N 1
ATOM 604 C CA . CYS A 1 89 ? -14.740 2.608 2.066 1.00 96.38 89 CYS A CA 1
ATOM 605 C C . CYS A 1 89 ? -14.098 3.925 2.502 1.00 96.38 89 CYS A C 1
ATOM 607 O O . CYS A 1 89 ? -14.164 4.916 1.772 1.00 96.38 89 CYS A O 1
ATOM 609 N N . ASP A 1 90 ? -13.429 3.904 3.650 1.00 96.94 90 ASP A N 1
ATOM 610 C CA . ASP A 1 90 ? -12.585 5.008 4.095 1.00 96.94 90 ASP A CA 1
ATOM 611 C C . ASP A 1 90 ? -11.184 4.844 3.504 1.00 96.94 90 ASP A C 1
ATOM 613 O O . ASP A 1 90 ? -10.532 3.810 3.676 1.00 96.94 90 ASP A O 1
ATOM 617 N N . VAL A 1 91 ? -10.725 5.861 2.775 1.00 98.00 91 VAL A N 1
ATOM 618 C CA . VAL A 1 91 ? -9.457 5.810 2.042 1.00 98.00 91 VAL A CA 1
ATOM 619 C C . VAL A 1 91 ? -8.333 6.386 2.891 1.00 98.00 91 VAL A C 1
ATOM 621 O O . VAL A 1 91 ? -8.391 7.525 3.363 1.00 98.00 91 VAL A O 1
ATOM 624 N N . HIS A 1 92 ? -7.296 5.582 3.089 1.00 98.19 92 HIS A N 1
ATOM 625 C CA . HIS A 1 92 ? -6.088 5.962 3.803 1.00 98.19 92 HIS A CA 1
ATOM 626 C C . HIS A 1 92 ? -4.879 5.753 2.896 1.00 98.19 92 HIS A C 1
ATOM 628 O O . HIS A 1 92 ? -4.825 4.779 2.153 1.00 98.19 92 HIS A O 1
ATOM 634 N N . VAL A 1 93 ? -3.898 6.647 2.953 1.00 98.44 93 VAL A N 1
ATOM 635 C CA . VAL A 1 93 ? -2.729 6.630 2.069 1.00 98.44 93 VAL A CA 1
ATOM 636 C C . VAL A 1 93 ? -1.456 6.676 2.900 1.00 98.44 93 VAL A C 1
ATOM 638 O O . VAL A 1 93 ? -1.329 7.484 3.816 1.00 98.44 93 VAL A O 1
ATOM 641 N N . CYS A 1 94 ? -0.503 5.815 2.567 1.00 97.94 94 CYS A N 1
ATOM 642 C CA . CYS A 1 94 ? 0.848 5.843 3.106 1.00 97.94 94 CYS A CA 1
ATOM 643 C C . CYS A 1 94 ? 1.812 5.540 1.957 1.00 97.94 94 CYS A C 1
ATOM 645 O O . CYS A 1 94 ? 1.862 4.408 1.470 1.00 97.94 94 CYS A O 1
ATOM 647 N N . ALA A 1 95 ? 2.526 6.548 1.466 1.00 97.75 95 ALA A N 1
ATOM 648 C CA . ALA A 1 95 ? 3.362 6.423 0.272 1.00 97.75 95 ALA A CA 1
ATOM 649 C C . ALA A 1 95 ? 4.697 7.159 0.452 1.00 97.75 95 ALA A C 1
ATOM 651 O O . ALA A 1 95 ? 4.781 8.075 1.274 1.00 97.75 95 ALA A O 1
ATOM 652 N N . PRO A 1 96 ? 5.746 6.768 -0.292 1.00 97.44 96 PRO A N 1
ATOM 653 C CA . PRO A 1 96 ? 7.036 7.415 -0.166 1.00 97.44 96 PRO A CA 1
ATOM 654 C C . PRO A 1 96 ? 7.003 8.854 -0.695 1.00 97.44 96 PRO A C 1
ATOM 656 O O . PRO A 1 96 ? 6.219 9.181 -1.584 1.00 97.44 96 PRO A O 1
ATOM 659 N N . GLU A 1 97 ? 7.885 9.703 -0.175 1.00 94.81 97 GLU A N 1
ATOM 660 C CA . GLU A 1 97 ? 8.041 11.102 -0.618 1.00 94.81 97 GLU A CA 1
ATOM 661 C C . GLU A 1 97 ? 8.506 11.244 -2.073 1.00 94.81 97 GLU A C 1
ATOM 663 O O . GLU A 1 97 ? 8.238 12.233 -2.749 1.00 94.81 97 GLU A O 1
ATOM 668 N N . SER A 1 98 ? 9.197 10.226 -2.579 1.00 92.44 98 SER A N 1
ATOM 669 C CA . SER A 1 98 ? 9.780 10.193 -3.916 1.00 92.44 98 SER A CA 1
ATOM 670 C C . SER A 1 98 ? 9.506 8.861 -4.599 1.00 92.44 98 SER A C 1
ATOM 672 O O . SER A 1 98 ? 9.209 7.858 -3.942 1.00 92.44 98 SER A O 1
ATOM 674 N N . ASP A 1 99 ? 9.620 8.864 -5.926 1.00 90.62 99 ASP A N 1
ATOM 675 C CA . ASP A 1 99 ? 9.510 7.656 -6.735 1.00 90.62 99 ASP A CA 1
ATOM 676 C C . ASP A 1 99 ? 10.630 6.659 -6.389 1.00 90.62 99 ASP A C 1
ATOM 678 O O . ASP A 1 99 ? 11.820 6.988 -6.373 1.00 90.62 99 ASP A O 1
ATOM 682 N N . LYS A 1 100 ? 10.226 5.428 -6.075 1.00 89.56 100 LYS A N 1
ATOM 683 C CA . LYS A 1 100 ? 11.064 4.304 -5.645 1.00 89.56 100 LYS A CA 1
ATOM 684 C C . LYS A 1 100 ? 10.565 3.006 -6.304 1.00 89.56 100 LYS A C 1
ATOM 686 O O . LYS A 1 100 ? 10.074 2.120 -5.600 1.00 89.56 100 LYS A O 1
ATOM 691 N N . PRO A 1 101 ? 10.671 2.850 -7.640 1.00 84.25 101 PRO A N 1
ATOM 692 C CA . PRO A 1 101 ? 10.019 1.753 -8.361 1.00 84.25 101 PRO A CA 1
ATOM 693 C C . PRO A 1 101 ? 10.773 0.415 -8.259 1.00 84.25 101 PRO A C 1
ATOM 695 O O . PRO A 1 101 ? 10.152 -0.649 -8.332 1.00 84.25 101 PRO A O 1
ATOM 698 N N . VAL A 1 102 ? 12.097 0.458 -8.048 1.00 89.00 102 VAL A N 1
ATOM 699 C CA . VAL A 1 102 ? 13.008 -0.704 -8.130 1.00 89.00 102 VAL A CA 1
ATOM 700 C C . VAL A 1 102 ? 13.851 -0.875 -6.856 1.00 89.00 102 VAL A C 1
ATOM 702 O O . VAL A 1 102 ? 15.070 -1.015 -6.896 1.00 89.00 102 VAL A O 1
ATOM 705 N N . CYS A 1 103 ? 13.220 -0.831 -5.686 1.00 87.81 103 CYS A N 1
ATOM 706 C CA . CYS A 1 103 ? 13.878 -1.115 -4.402 1.00 87.81 103 CYS A CA 1
ATOM 707 C C . CYS A 1 103 ? 13.675 -2.562 -3.917 1.00 87.81 103 CYS A C 1
ATOM 709 O O . CYS A 1 103 ? 14.209 -2.928 -2.871 1.00 87.81 103 CYS A O 1
ATOM 711 N N . GLY A 1 104 ? 12.893 -3.386 -4.624 1.00 91.06 104 GLY A N 1
ATOM 712 C CA . GLY A 1 104 ? 12.524 -4.730 -4.175 1.00 91.06 104 GLY A CA 1
ATOM 713 C C . GLY A 1 104 ? 11.869 -4.722 -2.790 1.00 91.06 104 GLY A C 1
ATOM 714 O O . GLY A 1 104 ? 11.165 -3.776 -2.431 1.00 91.06 104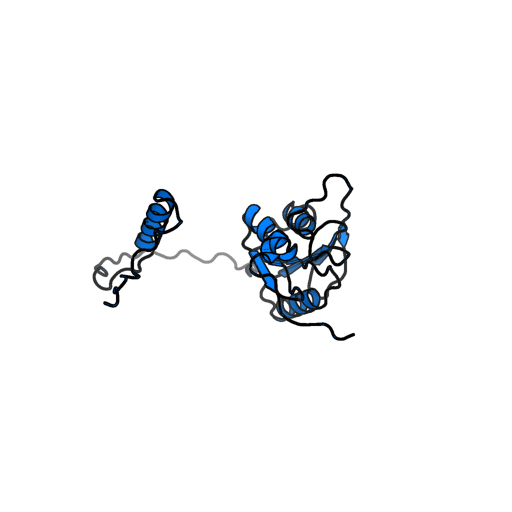 GLY A O 1
ATOM 715 N N . HIS A 1 105 ? 12.117 -5.775 -2.004 1.00 95.38 105 HIS A N 1
ATOM 716 C CA . HIS A 1 105 ? 11.664 -5.892 -0.611 1.00 95.38 105 HIS A CA 1
ATOM 717 C C . HIS A 1 105 ? 12.656 -5.279 0.387 1.00 95.38 105 HIS A C 1
ATOM 719 O O . HIS A 1 105 ? 13.155 -5.961 1.279 1.00 95.38 105 HIS A O 1
ATOM 725 N N . SER A 1 106 ? 12.992 -4.006 0.202 1.00 94.12 106 SER A N 1
ATOM 726 C CA . SER A 1 106 ? 13.928 -3.304 1.084 1.00 94.12 106 SER A CA 1
ATOM 727 C C . SER A 1 106 ? 13.209 -2.671 2.276 1.00 94.12 106 SER A C 1
ATOM 729 O O . SER A 1 106 ? 12.105 -2.168 2.114 1.00 94.12 106 SER A O 1
ATOM 731 N N . ILE A 1 107 ? 13.850 -2.678 3.448 1.00 93.62 107 ILE A N 1
ATOM 732 C CA . ILE A 1 107 ? 13.389 -2.026 4.684 1.00 93.62 107 ILE A CA 1
ATOM 733 C C . ILE A 1 107 ? 14.497 -1.096 5.176 1.00 93.62 107 ILE A C 1
ATOM 735 O O . ILE A 1 107 ? 15.678 -1.466 5.202 1.00 93.62 107 ILE A O 1
ATOM 739 N N . THR A 1 108 ? 14.127 0.107 5.604 1.00 93.06 108 THR A N 1
ATOM 740 C CA . THR A 1 108 ? 15.074 1.104 6.107 1.00 93.06 108 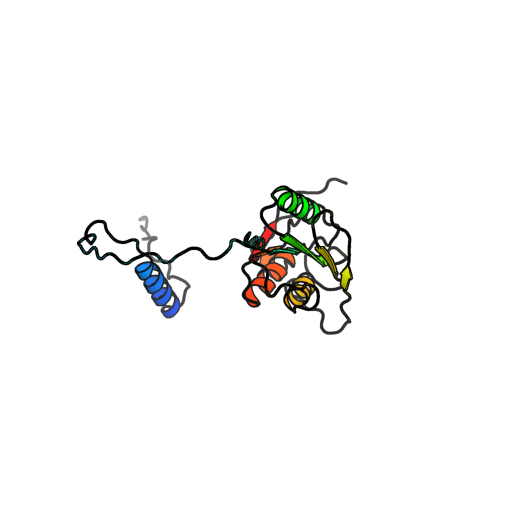THR A CA 1
ATOM 741 C C . THR A 1 108 ? 15.389 0.848 7.581 1.00 93.06 108 THR A C 1
ATOM 743 O O . THR A 1 108 ? 14.619 1.194 8.469 1.00 93.06 108 THR A O 1
ATOM 746 N N . ILE A 1 109 ? 16.557 0.254 7.854 1.00 89.44 109 ILE A N 1
ATOM 747 C CA . ILE A 1 109 ? 16.986 -0.112 9.223 1.00 89.44 109 ILE A CA 1
ATOM 748 C C . ILE A 1 109 ? 18.074 0.792 9.824 1.00 89.44 109 ILE A C 1
ATOM 750 O O . ILE A 1 109 ? 18.246 0.829 11.038 1.00 89.44 109 ILE A O 1
ATOM 754 N N . ARG A 1 110 ? 18.861 1.487 8.992 1.00 90.31 110 ARG A N 1
ATOM 755 C CA . ARG A 1 110 ? 20.047 2.262 9.426 1.00 90.31 110 ARG A CA 1
ATOM 756 C C . ARG A 1 110 ? 19.815 3.770 9.495 1.00 90.31 110 ARG A C 1
ATOM 758 O O . ARG A 1 110 ? 20.723 4.503 9.874 1.00 90.31 110 ARG A O 1
ATOM 765 N N . GLN A 1 111 ? 18.640 4.232 9.087 1.00 89.62 111 GLN A N 1
ATOM 766 C CA . GLN A 1 111 ? 18.281 5.644 9.019 1.00 89.62 111 GLN A CA 1
ATOM 767 C C . GLN A 1 111 ? 16.908 5.838 9.652 1.00 89.62 111 GLN A C 1
ATOM 769 O O . GLN A 1 111 ? 16.073 4.935 9.628 1.00 89.62 111 GLN A O 1
ATOM 774 N N . THR A 1 112 ? 16.681 7.018 10.220 1.00 91.81 112 THR A N 1
ATOM 775 C CA . THR A 1 112 ? 15.371 7.387 10.752 1.00 91.81 112 THR A CA 1
ATOM 776 C C . THR A 1 112 ? 14.395 7.591 9.601 1.00 91.81 112 THR A C 1
ATOM 778 O O . THR A 1 112 ? 14.644 8.413 8.722 1.00 91.81 112 THR A O 1
ATOM 781 N N . VAL A 1 113 ? 13.272 6.875 9.635 1.00 94.88 113 VAL A N 1
ATOM 782 C CA . VAL A 1 113 ? 12.150 7.094 8.719 1.00 94.88 113 VAL A CA 1
ATOM 783 C C . VAL A 1 113 ? 11.222 8.145 9.323 1.00 94.88 113 VAL A C 1
ATOM 785 O O . VAL A 1 113 ? 10.757 7.995 10.453 1.00 94.88 113 VAL A O 1
ATOM 788 N N . SER A 1 114 ? 10.968 9.217 8.579 1.00 95.19 114 SER A N 1
ATOM 789 C CA . SER A 1 114 ? 10.038 10.285 8.950 1.00 95.19 114 SER A CA 1
ATOM 790 C C . SER A 1 114 ? 8.684 10.067 8.287 1.00 95.19 114 SER A C 1
ATOM 792 O O . SER A 1 114 ? 8.615 9.554 7.171 1.00 95.19 114 SER A O 1
ATOM 794 N N . ALA A 1 115 ? 7.620 10.480 8.976 1.00 97.06 115 ALA A N 1
ATOM 795 C CA . ALA A 1 115 ? 6.257 10.472 8.467 1.00 97.06 115 ALA A CA 1
ATOM 796 C C . ALA A 1 115 ? 5.649 11.871 8.599 1.00 97.06 115 ALA A C 1
ATOM 798 O O . ALA A 1 115 ? 5.626 12.435 9.695 1.00 97.06 115 ALA A O 1
ATOM 799 N N . THR A 1 116 ? 5.137 12.404 7.495 1.00 97.12 116 THR A N 1
ATOM 800 C CA . THR A 1 116 ? 4.544 13.742 7.419 1.00 97.12 116 THR A CA 1
ATOM 801 C C . THR A 1 116 ? 3.106 13.620 6.934 1.00 97.12 116 THR A C 1
ATOM 803 O O . THR A 1 116 ? 2.839 12.955 5.938 1.00 97.12 116 THR A O 1
ATOM 806 N N . SER A 1 117 ? 2.156 14.233 7.642 1.00 96.69 117 SER A N 1
ATOM 807 C CA . SER A 1 117 ? 0.758 14.263 7.195 1.00 96.69 117 SER A CA 1
ATOM 808 C C . SER A 1 117 ? 0.620 15.170 5.974 1.00 96.69 117 SER A C 1
ATOM 810 O O . SER A 1 117 ? 1.123 16.294 5.985 1.00 96.69 117 SER A O 1
ATOM 812 N N . VAL A 1 118 ? -0.081 14.699 4.944 1.00 94.81 118 VAL A N 1
ATOM 813 C CA . VAL A 1 118 ? -0.326 15.452 3.708 1.00 94.81 118 VAL A CA 1
ATOM 814 C C . VAL A 1 118 ? -1.815 15.507 3.392 1.00 94.81 118 VAL A C 1
ATOM 816 O O . VAL A 1 118 ? -2.603 14.653 3.804 1.00 94.81 118 VAL A O 1
ATOM 819 N N . HIS A 1 119 ? -2.222 16.540 2.658 1.00 91.56 119 HIS A N 1
ATOM 820 C CA . HIS A 1 119 ? -3.621 16.722 2.302 1.00 91.56 119 HIS A CA 1
ATOM 821 C C . HIS A 1 119 ? -3.991 15.908 1.056 1.00 91.56 119 HIS A C 1
ATOM 823 O O . HIS A 1 119 ? -3.424 16.116 -0.012 1.00 91.56 119 HIS A O 1
ATOM 829 N N . PHE A 1 120 ? -4.997 15.044 1.188 1.00 88.62 120 PHE A N 1
ATOM 830 C CA . PHE A 1 120 ? -5.744 14.453 0.081 1.00 88.62 120 PHE A CA 1
ATOM 831 C C . PHE A 1 120 ? -7.233 14.723 0.294 1.00 88.62 120 PHE A C 1
ATOM 833 O O . PHE A 1 120 ? -7.762 14.550 1.394 1.00 88.62 120 PHE A O 1
ATOM 840 N N . THR A 1 121 ? -7.940 15.129 -0.757 1.00 86.94 121 THR A N 1
ATOM 841 C CA . THR A 1 121 ? -9.384 15.358 -0.662 1.00 86.94 121 THR A CA 1
ATOM 842 C C . THR A 1 121 ? -10.107 14.033 -0.410 1.00 86.94 121 THR A C 1
ATOM 844 O O . THR A 1 121 ? -10.091 13.139 -1.249 1.00 86.94 121 THR A O 1
ATOM 847 N N . GLY A 1 122 ? -10.739 13.904 0.760 1.00 90.81 122 GLY A N 1
ATOM 848 C CA . GLY A 1 122 ? -11.507 12.713 1.138 1.00 90.81 122 GLY A CA 1
ATOM 849 C C . GLY A 1 122 ? -10.676 11.513 1.609 1.00 90.81 122 GLY A C 1
ATOM 850 O O . GLY A 1 122 ? -11.245 10.439 1.787 1.00 90.81 122 GLY A O 1
ATOM 851 N N . ALA A 1 123 ? -9.369 11.677 1.845 1.00 95.44 123 ALA A N 1
ATOM 852 C CA . ALA A 1 123 ? -8.506 10.615 2.363 1.00 95.44 123 ALA A CA 1
ATOM 853 C C . ALA A 1 123 ? -7.534 11.127 3.437 1.00 95.44 123 ALA A C 1
ATOM 855 O O . ALA A 1 123 ? -7.089 12.274 3.404 1.00 95.44 123 ALA A O 1
ATOM 856 N N . LYS A 1 124 ? -7.171 10.259 4.389 1.00 95.88 124 LYS A N 1
ATOM 857 C CA . LYS A 1 124 ? -6.091 10.531 5.355 1.00 95.88 124 LYS A CA 1
ATOM 858 C C . LYS A 1 124 ? -4.774 10.038 4.774 1.00 95.88 124 LYS A C 1
ATOM 860 O O . LYS A 1 124 ? -4.669 8.850 4.484 1.00 95.88 124 LYS A O 1
ATOM 865 N N . ALA A 1 125 ? -3.781 10.908 4.629 1.00 97.69 125 ALA A N 1
ATOM 866 C CA . ALA A 1 125 ? -2.556 10.575 3.917 1.00 97.69 125 ALA A CA 1
ATOM 867 C C . ALA A 1 125 ? -1.293 10.927 4.708 1.00 97.69 125 ALA A C 1
ATOM 869 O O . ALA A 1 125 ? -1.206 11.991 5.320 1.00 97.69 125 ALA A O 1
ATOM 870 N N . PHE A 1 126 ? -0.308 10.033 4.651 1.00 98.12 126 PHE A N 1
ATOM 871 C CA . PHE A 1 126 ? 1.045 10.261 5.137 1.00 98.12 126 PHE A CA 1
ATOM 872 C C . PHE A 1 126 ? 2.060 10.034 4.021 1.00 98.12 126 PHE A C 1
ATOM 874 O O . PHE A 1 126 ? 2.005 9.047 3.284 1.00 98.12 126 PHE A O 1
ATOM 881 N N . GLU A 1 127 ? 3.003 10.957 3.945 1.00 97.25 127 GLU A N 1
ATOM 882 C CA . GLU A 1 127 ? 4.221 10.859 3.162 1.00 97.25 127 GLU A CA 1
ATOM 883 C C . GLU A 1 127 ? 5.351 10.316 4.044 1.00 97.25 127 GLU A C 1
ATOM 885 O O . GLU A 1 127 ? 5.513 10.752 5.187 1.00 97.25 127 GLU A O 1
ATOM 890 N N . ILE A 1 128 ? 6.123 9.360 3.524 1.00 97.25 128 ILE A N 1
ATOM 891 C CA . ILE A 1 128 ? 7.151 8.626 4.270 1.00 97.25 128 ILE A CA 1
ATOM 892 C C . ILE A 1 128 ? 8.512 8.753 3.569 1.00 97.25 128 ILE A C 1
ATOM 894 O O . ILE A 1 128 ? 8.618 8.514 2.369 1.00 97.25 128 ILE A O 1
ATOM 898 N N . SER A 1 129 ? 9.594 9.046 4.295 1.00 96.00 129 SER A N 1
ATOM 899 C CA . SER A 1 129 ? 10.938 9.143 3.679 1.00 96.00 129 SER A CA 1
ATOM 900 C C . SER A 1 129 ? 11.575 7.784 3.338 1.00 96.00 129 SER A C 1
ATOM 902 O O . SER A 1 129 ? 12.581 7.699 2.630 1.00 96.00 129 SER A O 1
ATOM 904 N N . GLY A 1 130 ? 10.966 6.692 3.802 1.00 95.19 130 GLY A N 1
ATOM 905 C CA . GLY A 1 130 ? 11.365 5.303 3.569 1.00 95.19 130 GLY A CA 1
ATOM 906 C C . GLY A 1 130 ? 10.894 4.715 2.233 1.00 95.19 130 GLY A C 1
ATOM 907 O O . GLY A 1 130 ? 10.523 5.418 1.295 1.00 95.19 130 GLY A O 1
ATOM 908 N N . THR A 1 131 ? 10.967 3.396 2.120 1.00 96.81 131 THR A N 1
ATOM 909 C CA . THR A 1 131 ? 10.524 2.604 0.963 1.00 96.81 131 THR A CA 1
ATOM 910 C C . THR A 1 131 ? 9.010 2.334 1.001 1.00 96.81 131 THR A C 1
ATOM 912 O O . THR A 1 131 ? 8.382 2.501 2.049 1.00 96.81 131 THR A O 1
ATOM 915 N N . PRO A 1 132 ? 8.394 1.844 -0.093 1.00 96.94 132 PRO A N 1
ATOM 916 C CA . PRO A 1 132 ? 7.005 1.373 -0.060 1.00 96.94 132 PRO A CA 1
ATOM 917 C C . PRO A 1 132 ? 6.724 0.287 0.991 1.00 96.94 132 PRO A C 1
ATOM 919 O O . PRO A 1 132 ? 5.623 0.233 1.529 1.00 96.94 132 PRO A O 1
ATOM 922 N N . VAL A 1 133 ? 7.709 -0.554 1.319 1.00 97.81 133 VAL A N 1
ATOM 923 C CA . VAL A 1 133 ? 7.589 -1.548 2.398 1.00 97.81 133 VAL A CA 1
ATOM 924 C C . VAL A 1 133 ? 7.538 -0.840 3.750 1.00 97.81 133 VAL A C 1
ATOM 926 O O . VAL A 1 133 ? 6.603 -1.074 4.507 1.00 97.81 133 VAL A O 1
ATOM 929 N N . ASP A 1 134 ? 8.446 0.113 4.004 1.00 97.38 134 ASP A N 1
ATOM 930 C CA . ASP A 1 134 ? 8.425 0.923 5.233 1.00 97.38 1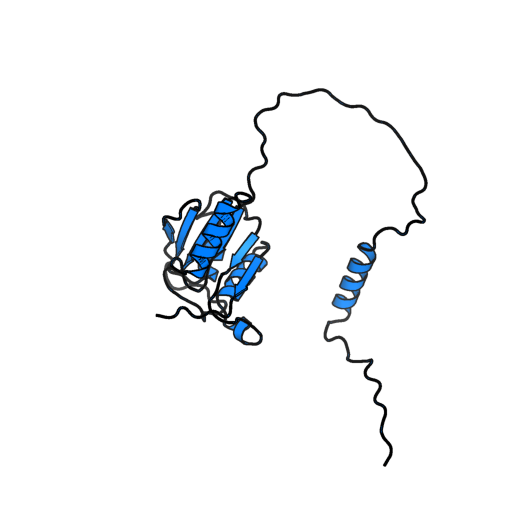34 ASP A CA 1
ATOM 931 C C . ASP A 1 134 ? 7.080 1.650 5.412 1.00 97.38 134 ASP A C 1
ATOM 933 O O . ASP A 1 134 ? 6.574 1.748 6.529 1.00 97.38 134 ASP A O 1
ATOM 937 N N . CYS A 1 135 ? 6.469 2.119 4.316 1.00 97.56 135 CYS A N 1
ATOM 938 C CA . CYS A 1 135 ? 5.144 2.744 4.339 1.00 97.56 135 CYS A CA 1
ATOM 939 C C . CYS A 1 135 ? 4.076 1.791 4.890 1.00 97.56 135 CYS A C 1
ATOM 941 O O . CYS A 1 135 ? 3.280 2.178 5.749 1.00 97.56 135 CYS A O 1
ATOM 943 N N . ILE A 1 136 ? 4.062 0.544 4.412 1.00 98.06 136 ILE A N 1
ATOM 944 C CA . ILE A 1 136 ? 3.109 -0.473 4.861 1.00 98.06 136 ILE A CA 1
ATOM 945 C C . ILE A 1 136 ? 3.391 -0.879 6.304 1.00 98.06 136 ILE A C 1
ATOM 947 O O . ILE A 1 136 ? 2.473 -0.842 7.123 1.00 98.06 136 ILE A O 1
ATOM 951 N N . SER A 1 137 ? 4.641 -1.190 6.650 1.00 96.75 137 SER A N 1
ATOM 952 C CA . SER A 1 137 ? 4.995 -1.604 8.010 1.00 96.75 137 SER A CA 1
ATOM 953 C C . SER A 1 137 ? 4.671 -0.503 9.031 1.00 96.75 137 SER A C 1
ATOM 955 O O . SER A 1 137 ? 4.118 -0.785 10.094 1.00 96.75 137 SER A O 1
ATOM 957 N N . LEU A 1 138 ? 4.932 0.773 8.711 1.00 96.25 138 LEU A N 1
ATOM 958 C CA . LEU A 1 138 ? 4.571 1.900 9.579 1.00 96.25 138 LEU A CA 1
ATOM 959 C C . LEU A 1 138 ? 3.059 2.106 9.675 1.00 96.25 138 LEU A C 1
ATOM 961 O O . LEU A 1 138 ? 2.553 2.324 10.778 1.00 96.25 138 LEU A O 1
ATOM 965 N N . ALA A 1 139 ? 2.328 2.010 8.563 1.00 96.75 139 ALA A N 1
ATOM 966 C CA . ALA A 1 139 ? 0.873 2.136 8.569 1.00 96.75 139 ALA A CA 1
ATOM 967 C C . ALA A 1 139 ? 0.206 1.036 9.409 1.00 96.75 139 ALA A C 1
ATOM 969 O O . ALA A 1 139 ? -0.684 1.332 10.203 1.00 96.75 139 ALA A O 1
ATOM 970 N N . LEU A 1 140 ? 0.674 -0.210 9.282 1.00 96.62 140 LEU A N 1
ATOM 971 C CA . LEU A 1 140 ? 0.154 -1.367 10.017 1.00 96.62 140 LEU A CA 1
ATOM 972 C C . LEU A 1 140 ? 0.658 -1.450 11.466 1.00 96.62 140 LEU A C 1
ATOM 974 O O . LEU A 1 140 ? 0.095 -2.192 12.264 1.00 96.62 140 LEU A O 1
ATOM 978 N N . SER A 1 141 ? 1.671 -0.664 11.847 1.00 94.12 141 SER A N 1
ATOM 979 C CA . SER A 1 141 ? 2.181 -0.630 13.227 1.00 94.12 141 SER A CA 1
ATOM 980 C C . SER A 1 141 ? 1.201 -0.042 14.254 1.00 94.12 141 SER A C 1
ATOM 982 O O . SER A 1 141 ? 1.484 -0.077 15.452 1.00 94.12 141 SER A O 1
ATOM 984 N N . GLY A 1 142 ? 0.095 0.561 13.803 1.00 90.44 142 GLY A N 1
ATOM 985 C CA . GLY A 1 142 ? -0.875 1.256 14.657 1.00 90.44 142 GLY A CA 1
ATOM 986 C C . GLY A 1 142 ? -0.416 2.636 15.148 1.00 90.44 142 GLY A C 1
ATOM 987 O O . GLY A 1 142 ? -1.067 3.228 16.003 1.00 90.44 142 GLY A O 1
ATOM 988 N N . ARG A 1 143 ? 0.710 3.166 14.639 1.00 90.56 143 ARG A N 1
ATOM 989 C CA . ARG A 1 143 ? 1.223 4.494 15.033 1.00 90.56 143 ARG A CA 1
ATOM 990 C C . ARG A 1 143 ? 0.714 5.650 14.178 1.00 90.56 143 ARG A C 1
ATOM 992 O O . ARG A 1 143 ? 0.600 6.759 14.686 1.00 90.56 143 ARG A O 1
ATOM 999 N N . LEU A 1 144 ? 0.450 5.408 12.894 1.00 93.38 144 LEU A N 1
ATOM 1000 C CA . LEU A 1 144 ? 0.014 6.454 11.957 1.00 93.38 144 LEU A CA 1
ATOM 1001 C C . LEU A 1 144 ? -1.508 6.595 11.899 1.00 93.38 144 LEU A C 1
ATOM 1003 O O . LEU A 1 144 ? -2.031 7.683 11.666 1.00 93.38 144 LEU A O 1
ATOM 1007 N N . PHE A 1 145 ? -2.228 5.497 12.117 1.00 94.31 145 PHE A N 1
ATOM 1008 C CA . PHE A 1 145 ? -3.677 5.448 11.998 1.00 94.31 145 PHE A CA 1
ATOM 1009 C C . PHE A 1 145 ? -4.311 4.806 13.228 1.00 94.31 145 PHE A C 1
ATOM 1011 O O . PHE A 1 145 ? -3.721 3.938 13.860 1.00 94.31 145 PHE A O 1
ATOM 1018 N N . SER A 1 146 ? -5.534 5.232 13.547 1.00 90.94 146 SER A N 1
ATOM 1019 C CA . SER A 1 146 ? -6.270 4.786 14.739 1.00 90.94 146 SER A CA 1
ATOM 1020 C C . SER A 1 146 ? -7.047 3.475 14.554 1.00 90.94 146 SER A C 1
ATOM 1022 O O . SER A 1 146 ? -7.704 3.032 15.489 1.00 90.94 146 SER A O 1
ATOM 1024 N N . TRP A 1 147 ? -7.028 2.876 13.360 1.00 91.88 147 TRP A N 1
ATOM 1025 C CA . TRP A 1 147 ? -7.679 1.590 13.096 1.00 91.88 147 TRP A CA 1
ATOM 1026 C C . TRP A 1 147 ? -6.764 0.413 13.459 1.00 91.88 147 TRP A C 1
ATOM 1028 O O . TRP A 1 147 ? -5.545 0.552 13.480 1.00 91.88 147 TRP A O 1
ATOM 1038 N N . SER A 1 148 ? -7.352 -0.758 13.725 1.00 87.00 148 SER A N 1
ATOM 1039 C CA . SER A 1 148 ? -6.608 -1.971 14.106 1.00 87.00 148 SER A CA 1
ATOM 1040 C C . SER A 1 148 ? -5.974 -2.687 12.909 1.00 87.00 148 SER A C 1
ATOM 1042 O O . SER A 1 148 ? -4.816 -3.081 12.973 1.00 87.00 148 SER A O 1
ATOM 1044 N N . ALA A 1 149 ? -6.723 -2.843 11.813 1.00 93.44 149 ALA A N 1
ATOM 1045 C CA . ALA A 1 149 ? -6.236 -3.354 10.532 1.00 93.44 149 ALA A CA 1
ATOM 1046 C C . ALA A 1 149 ? -7.130 -2.833 9.390 1.00 93.44 149 ALA A C 1
ATOM 1048 O O . ALA A 1 149 ? -8.334 -2.658 9.611 1.00 93.44 149 ALA A O 1
ATOM 1049 N N . PRO A 1 150 ? -6.598 -2.593 8.179 1.00 97.12 150 PRO A N 1
ATOM 1050 C CA . PRO A 1 150 ? -7.424 -2.253 7.035 1.00 97.12 150 PRO A CA 1
ATOM 1051 C C . PRO A 1 150 ? -8.032 -3.528 6.435 1.00 97.12 150 PRO A C 1
ATOM 1053 O O . PRO A 1 150 ? -7.494 -4.625 6.579 1.00 97.12 150 PRO A O 1
ATOM 1056 N N . ALA A 1 151 ? -9.148 -3.388 5.724 1.00 97.75 151 ALA A N 1
ATOM 1057 C CA . ALA A 1 151 ? -9.785 -4.504 5.028 1.00 97.75 151 ALA A CA 1
ATOM 1058 C C . ALA A 1 151 ? -8.977 -4.962 3.800 1.00 97.75 151 ALA A C 1
ATOM 1060 O O . ALA A 1 151 ? -9.054 -6.123 3.398 1.00 97.75 151 ALA A O 1
ATOM 1061 N N . LEU A 1 152 ? -8.224 -4.041 3.190 1.00 98.38 152 LEU A N 1
ATOM 1062 C CA . LEU A 1 152 ? -7.431 -4.278 1.988 1.00 98.38 152 LEU A CA 1
ATOM 1063 C C . LEU A 1 152 ? -6.274 -3.277 1.902 1.00 98.38 152 LEU A C 1
ATOM 1065 O O . LEU A 1 152 ? -6.448 -2.095 2.211 1.00 98.38 152 LEU A O 1
ATOM 1069 N N . VAL A 1 153 ? -5.126 -3.742 1.409 1.00 98.69 153 VAL A N 1
ATOM 1070 C CA . VAL A 1 153 ? -4.030 -2.886 0.939 1.00 98.69 153 VAL A CA 1
ATOM 1071 C C . VAL A 1 153 ? -3.970 -2.898 -0.585 1.00 98.69 153 VAL A C 1
ATOM 1073 O O . VAL A 1 153 ? -3.923 -3.963 -1.197 1.00 98.69 153 VAL A O 1
ATOM 1076 N N . ILE A 1 154 ? -3.913 -1.726 -1.213 1.00 98.62 154 ILE A N 1
ATOM 1077 C CA . ILE A 1 154 ? -3.694 -1.606 -2.657 1.00 98.62 154 ILE A CA 1
ATOM 1078 C C . ILE A 1 154 ? -2.379 -0.866 -2.906 1.00 98.62 154 ILE A C 1
ATOM 1080 O O . ILE A 1 154 ? -2.210 0.278 -2.491 1.00 98.62 154 ILE A O 1
ATOM 1084 N N . SER A 1 155 ? -1.449 -1.518 -3.604 1.00 98.00 155 SER A N 1
ATOM 1085 C CA . SER A 1 155 ? -0.204 -0.909 -4.071 1.00 98.00 155 SER A CA 1
ATOM 1086 C C . SER A 1 155 ? -0.306 -0.536 -5.551 1.00 98.00 155 SER A C 1
ATOM 1088 O O . SER A 1 155 ? -0.281 -1.404 -6.425 1.00 98.00 155 SER A O 1
ATOM 1090 N N . GLY A 1 156 ? -0.431 0.754 -5.853 1.00 95.31 156 GLY A N 1
ATOM 1091 C CA . GLY A 1 156 ? -0.550 1.277 -7.210 1.00 95.31 156 GLY A CA 1
ATOM 1092 C C . GLY A 1 156 ? -1.372 2.569 -7.299 1.00 95.31 156 GLY A C 1
ATOM 1093 O O . GLY A 1 156 ? -1.681 3.189 -6.290 1.00 95.31 156 GLY A O 1
ATOM 1094 N N . ILE A 1 157 ? -1.745 3.013 -8.499 1.00 95.44 157 ILE A N 1
ATOM 1095 C CA . ILE A 1 157 ? -1.463 2.378 -9.798 1.00 95.44 157 ILE A CA 1
ATOM 1096 C C . ILE A 1 157 ? -0.034 2.701 -10.247 1.00 95.44 157 ILE A C 1
ATOM 1098 O O . ILE A 1 157 ? 0.339 3.866 -10.336 1.00 95.44 157 ILE A O 1
ATOM 1102 N N . ASN A 1 158 ? 0.766 1.675 -10.538 1.00 92.06 158 ASN A N 1
ATOM 1103 C CA . ASN A 1 158 ? 2.154 1.863 -10.959 1.00 92.06 158 ASN A CA 1
ATOM 1104 C C . ASN A 1 158 ? 2.267 1.986 -12.480 1.00 92.06 158 ASN A C 1
ATOM 1106 O O . ASN A 1 158 ? 1.540 1.324 -13.228 1.00 92.06 158 ASN A O 1
ATOM 1110 N N . THR A 1 159 ? 3.206 2.819 -12.915 1.00 89.25 159 THR A N 1
ATOM 1111 C CA . THR A 1 159 ? 3.534 3.036 -14.323 1.00 89.25 159 THR A CA 1
ATOM 1112 C C . THR A 1 159 ? 4.427 1.915 -14.832 1.00 89.25 159 THR A C 1
ATOM 1114 O O . THR A 1 159 ? 5.470 1.632 -14.248 1.00 89.25 159 THR A O 1
ATOM 1117 N N . GLY A 1 160 ? 4.010 1.283 -15.925 1.00 85.06 160 GLY A N 1
ATOM 1118 C CA . GLY A 1 160 ? 4.734 0.189 -16.554 1.00 85.06 160 GLY A CA 1
ATOM 1119 C C . GLY A 1 160 ? 4.346 -1.198 -16.021 1.00 85.06 160 GLY A C 1
ATOM 1120 O O . GLY A 1 160 ? 3.688 -1.337 -14.977 1.00 85.06 160 GLY A O 1
ATOM 1121 N N . PRO A 1 161 ? 4.705 -2.250 -16.776 1.00 82.75 161 PRO A N 1
ATOM 1122 C CA . PRO A 1 161 ? 4.479 -3.626 -16.363 1.00 82.75 161 PRO A CA 1
ATOM 1123 C C . PRO A 1 161 ? 5.299 -3.971 -15.110 1.00 82.75 161 PRO A C 1
ATOM 1125 O O . PRO A 1 161 ? 6.360 -3.417 -14.863 1.00 82.75 161 PRO A O 1
ATOM 1128 N N . ASN A 1 162 ? 4.768 -4.891 -14.306 1.00 85.00 162 ASN A N 1
ATOM 1129 C CA . ASN A 1 162 ? 5.461 -5.512 -13.178 1.00 85.00 162 ASN A CA 1
ATOM 1130 C C . ASN A 1 162 ? 5.186 -7.021 -13.247 1.00 85.00 162 ASN A C 1
ATOM 1132 O O . ASN A 1 162 ? 4.378 -7.555 -12.484 1.00 85.00 162 ASN A O 1
ATOM 1136 N N . CYS A 1 163 ? 5.768 -7.709 -14.233 1.00 87.12 163 CYS A N 1
ATOM 1137 C CA . CYS A 1 163 ? 5.483 -9.124 -14.487 1.00 87.12 163 CYS A CA 1
ATOM 1138 C C . CYS A 1 163 ? 6.746 -9.973 -14.698 1.00 87.12 163 CYS A C 1
ATOM 1140 O O . CYS A 1 163 ? 7.845 -9.473 -14.927 1.00 87.12 163 CYS A O 1
ATOM 1142 N N . GLY A 1 164 ? 6.605 -11.295 -14.558 1.00 91.25 164 GLY A N 1
ATOM 1143 C CA . GLY A 1 164 ? 7.730 -12.224 -14.671 1.00 91.25 164 GLY A CA 1
ATOM 1144 C C . GLY A 1 164 ? 8.829 -11.944 -13.640 1.00 91.25 164 GLY A C 1
ATOM 1145 O O . GLY A 1 164 ? 8.572 -11.906 -12.440 1.00 91.25 164 GLY A O 1
ATOM 1146 N N . TYR A 1 165 ? 10.064 -11.759 -14.106 1.00 89.12 165 TYR A N 1
ATOM 1147 C CA . TYR A 1 165 ? 11.220 -11.533 -13.232 1.00 89.12 165 TYR A CA 1
ATOM 1148 C C . TYR A 1 165 ? 11.222 -10.147 -12.564 1.00 89.12 165 TYR A C 1
ATOM 1150 O O . TYR A 1 165 ? 11.780 -9.983 -11.478 1.00 89.12 165 TYR A O 1
ATOM 1158 N N . GLU A 1 166 ? 10.549 -9.155 -13.150 1.00 87.31 166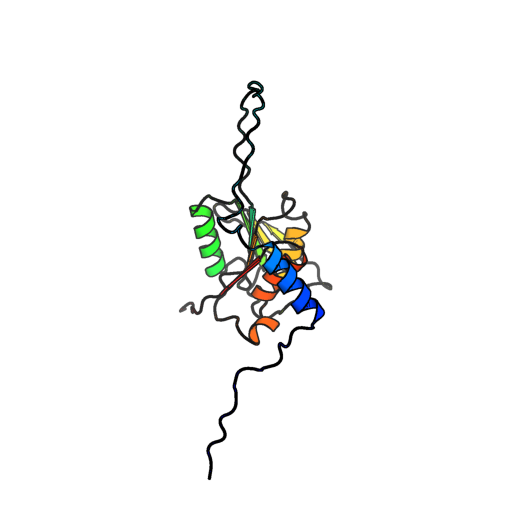 GLU A N 1
ATOM 1159 C CA . GLU A 1 166 ? 10.455 -7.804 -12.577 1.00 87.31 166 GLU A CA 1
ATOM 1160 C C . GLU A 1 166 ? 9.758 -7.811 -11.210 1.00 87.31 166 GLU A C 1
ATOM 1162 O O . GLU A 1 166 ? 10.037 -6.967 -10.361 1.00 87.31 166 GLU A O 1
ATOM 1167 N N . MET A 1 167 ? 8.934 -8.830 -10.938 1.00 91.44 167 MET A N 1
ATOM 1168 C CA . MET A 1 167 ? 8.252 -9.006 -9.655 1.00 91.44 167 MET A CA 1
ATOM 1169 C C . MET A 1 167 ? 9.204 -9.080 -8.453 1.00 91.44 167 MET A C 1
ATOM 1171 O O . MET A 1 167 ? 8.816 -8.715 -7.343 1.00 91.44 167 MET A O 1
ATOM 1175 N N . PHE A 1 168 ? 10.443 -9.545 -8.643 1.00 91.06 168 PHE A N 1
ATOM 1176 C CA . PHE A 1 168 ? 11.421 -9.644 -7.556 1.00 91.06 168 PHE A CA 1
ATOM 1177 C C . PHE A 1 168 ? 11.993 -8.285 -7.147 1.00 91.06 168 PHE A C 1
ATOM 1179 O O . PHE A 1 168 ? 12.270 -8.070 -5.966 1.00 91.06 168 PHE A O 1
ATOM 1186 N N . HIS A 1 169 ? 12.124 -7.371 -8.108 1.00 91.25 169 HIS A N 1
ATOM 1187 C CA . HIS A 1 169 ? 12.710 -6.042 -7.912 1.00 91.25 169 HIS A CA 1
ATOM 1188 C C . HIS A 1 169 ? 11.651 -4.945 -7.753 1.00 91.25 169 HIS A C 1
ATOM 1190 O O . HIS A 1 169 ? 11.966 -3.849 -7.298 1.00 91.25 169 HIS A O 1
ATOM 1196 N N . SER A 1 170 ? 10.392 -5.250 -8.068 1.00 94.56 170 SER A N 1
ATOM 1197 C CA . SER A 1 170 ? 9.266 -4.326 -7.967 1.00 94.56 170 SER A CA 1
ATOM 1198 C C . SER A 1 170 ? 8.946 -3.960 -6.519 1.00 94.56 170 SER A C 1
ATOM 1200 O O . SER A 1 170 ? 8.542 -4.804 -5.709 1.00 94.56 170 SER A O 1
ATOM 1202 N N . SER A 1 171 ? 9.054 -2.672 -6.198 1.00 95.00 171 SER A N 1
ATOM 1203 C CA . SER A 1 171 ? 8.685 -2.163 -4.874 1.00 95.00 171 SER A CA 1
ATOM 1204 C C . SER A 1 171 ? 7.184 -2.145 -4.630 1.00 95.00 171 SER A C 1
ATOM 1206 O O . SER A 1 171 ? 6.748 -2.307 -3.493 1.00 95.00 171 SER A O 1
ATOM 1208 N N . ALA A 1 172 ? 6.383 -2.014 -5.685 1.00 94.81 172 ALA A N 1
ATOM 1209 C CA . ALA A 1 172 ? 4.934 -2.104 -5.574 1.00 94.81 172 ALA A CA 1
ATOM 1210 C C . ALA A 1 172 ? 4.483 -3.506 -5.146 1.00 94.81 172 ALA A C 1
ATOM 1212 O O . ALA A 1 172 ? 3.708 -3.677 -4.203 1.00 94.81 172 ALA A O 1
ATOM 1213 N N . ILE A 1 173 ? 5.032 -4.532 -5.802 1.00 96.88 173 ILE A N 1
ATOM 1214 C CA . ILE A 1 173 ? 4.764 -5.924 -5.434 1.00 96.88 173 ILE A CA 1
ATOM 1215 C C . ILE A 1 173 ? 5.319 -6.218 -4.043 1.00 96.88 173 ILE A C 1
ATOM 1217 O O . ILE A 1 173 ? 4.665 -6.906 -3.263 1.00 96.88 173 ILE A O 1
ATOM 1221 N N . ALA A 1 174 ? 6.490 -5.676 -3.698 1.00 97.50 174 ALA A N 1
ATOM 1222 C CA . ALA A 1 174 ? 7.036 -5.828 -2.359 1.00 97.50 174 ALA A CA 1
ATOM 1223 C C . ALA A 1 174 ? 6.131 -5.226 -1.275 1.00 97.50 174 ALA A C 1
ATOM 1225 O O . ALA A 1 174 ? 5.914 -5.888 -0.268 1.00 97.50 174 ALA A O 1
ATOM 1226 N N . ALA A 1 175 ? 5.549 -4.046 -1.495 1.00 97.88 175 ALA A N 1
ATOM 1227 C CA . ALA A 1 175 ? 4.627 -3.428 -0.544 1.00 97.88 175 ALA A CA 1
ATOM 1228 C C . ALA A 1 175 ? 3.330 -4.236 -0.372 1.00 97.88 175 ALA A C 1
ATOM 1230 O O . ALA A 1 175 ? 2.889 -4.478 0.750 1.00 97.88 175 ALA A O 1
ATOM 1231 N N . ALA A 1 176 ? 2.735 -4.719 -1.470 1.00 98.19 176 ALA A N 1
ATOM 1232 C CA . ALA A 1 176 ? 1.582 -5.615 -1.377 1.00 98.19 176 ALA A CA 1
ATOM 1233 C C . ALA A 1 176 ? 1.948 -6.919 -0.641 1.00 98.19 176 ALA A C 1
ATOM 1235 O O . ALA A 1 176 ? 1.199 -7.390 0.215 1.00 98.19 176 ALA A O 1
ATOM 1236 N N . ARG A 1 177 ? 3.125 -7.486 -0.922 1.00 97.94 177 ARG A N 1
ATOM 1237 C CA . ARG A 1 177 ? 3.633 -8.677 -0.232 1.00 97.94 177 ARG A CA 1
ATOM 1238 C C . ARG A 1 177 ? 3.860 -8.431 1.260 1.00 97.94 177 ARG A C 1
ATOM 1240 O O . ARG A 1 177 ? 3.527 -9.311 2.042 1.00 97.94 177 ARG A O 1
ATOM 1247 N N . GLU A 1 178 ? 4.381 -7.271 1.652 1.00 98.31 178 GLU A N 1
ATOM 1248 C CA . GLU A 1 178 ? 4.539 -6.889 3.062 1.00 98.31 178 GLU A CA 1
ATOM 1249 C C . GLU A 1 178 ? 3.196 -6.899 3.792 1.00 98.31 178 GLU A C 1
ATOM 1251 O O . GLU A 1 178 ? 3.054 -7.564 4.814 1.00 98.31 178 GLU A O 1
ATOM 1256 N N . ALA A 1 179 ? 2.167 -6.275 3.211 1.00 98.25 179 ALA A N 1
ATOM 1257 C CA . ALA A 1 179 ? 0.823 -6.295 3.786 1.00 98.25 179 ALA A CA 1
ATOM 1258 C C . ALA A 1 179 ? 0.293 -7.726 3.975 1.00 98.25 179 ALA A C 1
ATOM 1260 O O . ALA A 1 179 ? -0.255 -8.051 5.031 1.00 98.25 179 ALA A O 1
ATOM 1261 N N . LEU A 1 180 ? 0.524 -8.595 2.985 1.00 98.12 180 LEU A N 1
ATOM 1262 C CA . LEU A 1 180 ? 0.136 -10.002 3.058 1.00 98.12 180 LEU A CA 1
ATOM 1263 C C . LEU A 1 180 ? 0.882 -10.749 4.173 1.00 98.12 180 LEU A C 1
ATOM 1265 O O . LEU A 1 180 ? 0.266 -11.540 4.885 1.00 98.12 180 LEU A O 1
ATOM 1269 N N . MET A 1 181 ? 2.181 -10.493 4.359 1.00 97.56 181 MET A N 1
ATOM 1270 C CA . MET A 1 181 ? 2.964 -11.078 5.457 1.00 97.56 181 MET A CA 1
ATOM 1271 C C . MET A 1 181 ? 2.477 -10.601 6.832 1.00 97.56 181 MET A C 1
ATOM 1273 O O . MET A 1 181 ? 2.526 -11.369 7.790 1.00 97.56 181 MET A O 1
ATOM 1277 N N . CYS A 1 182 ? 1.937 -9.385 6.920 1.00 96.50 182 CYS A N 1
ATOM 1278 C CA . CYS A 1 182 ? 1.263 -8.869 8.113 1.00 96.50 182 CYS A CA 1
ATOM 1279 C C . CYS A 1 182 ? -0.178 -9.390 8.294 1.00 96.50 182 CYS A C 1
ATOM 1281 O O . CYS A 1 182 ? -0.872 -8.951 9.210 1.00 96.50 182 CYS A O 1
ATOM 1283 N N . GLY A 1 183 ? -0.645 -10.312 7.446 1.00 97.19 183 GLY A N 1
ATOM 1284 C CA . GLY A 1 183 ? -1.975 -10.920 7.545 1.00 97.19 183 GLY A CA 1
ATOM 1285 C C . GLY A 1 183 ? -3.106 -10.096 6.924 1.00 97.19 183 GLY A C 1
ATOM 1286 O O . GLY A 1 183 ? -4.274 -10.413 7.142 1.00 97.19 183 GLY A O 1
ATOM 1287 N N . VAL A 1 184 ? -2.784 -9.061 6.145 1.00 98.19 184 VAL A N 1
ATOM 1288 C CA . VAL A 1 184 ? -3.769 -8.192 5.495 1.00 98.19 184 VAL A CA 1
ATOM 1289 C C . VAL A 1 184 ? -3.892 -8.556 4.012 1.00 98.19 184 VAL A C 1
ATOM 1291 O O . VAL A 1 184 ? -2.879 -8.598 3.311 1.00 98.19 184 VAL A O 1
ATOM 1294 N N . PRO A 1 185 ? -5.110 -8.792 3.485 1.00 98.38 185 PRO A N 1
ATOM 1295 C CA . PRO A 1 185 ? -5.311 -8.990 2.054 1.00 98.38 185 PRO A CA 1
ATOM 1296 C C . PRO A 1 185 ? -4.746 -7.819 1.248 1.00 98.38 185 PRO A C 1
ATOM 1298 O O . PRO A 1 185 ? -4.916 -6.657 1.624 1.00 98.38 185 PRO A O 1
ATOM 1301 N N . SER A 1 186 ? -4.091 -8.106 0.123 1.00 98.38 186 SER A N 1
ATOM 1302 C CA . SER A 1 186 ? -3.432 -7.067 -0.663 1.00 98.38 186 SER A CA 1
ATOM 1303 C C . SER A 1 186 ? -3.452 -7.323 -2.165 1.00 98.38 186 SER A C 1
ATOM 1305 O O . SER A 1 186 ? -3.539 -8.461 -2.631 1.00 98.38 186 SER A O 1
ATOM 1307 N N . ILE A 1 187 ? -3.385 -6.235 -2.933 1.00 98.12 187 ILE A N 1
ATOM 1308 C CA . ILE A 1 187 ? -3.344 -6.242 -4.398 1.00 98.12 187 ILE A CA 1
ATOM 1309 C C . ILE A 1 187 ? -2.273 -5.252 -4.864 1.00 98.12 187 ILE A C 1
ATOM 1311 O O . ILE A 1 187 ? -2.173 -4.148 -4.333 1.00 98.12 187 ILE A O 1
ATOM 1315 N N . ALA A 1 188 ? -1.496 -5.623 -5.883 1.00 97.12 188 ALA A N 1
ATOM 1316 C CA . ALA A 1 188 ? -0.638 -4.700 -6.623 1.00 97.12 188 ALA A CA 1
ATOM 1317 C C . ALA A 1 188 ? -1.235 -4.442 -8.014 1.00 97.12 188 ALA A C 1
ATOM 1319 O O . ALA A 1 188 ? -1.610 -5.389 -8.706 1.00 97.12 188 ALA A O 1
ATOM 1320 N N . ILE A 1 189 ? -1.326 -3.174 -8.422 1.00 96.44 189 ILE A N 1
ATOM 1321 C CA . ILE A 1 189 ? -1.910 -2.761 -9.706 1.00 96.44 189 ILE A CA 1
ATOM 1322 C C . ILE A 1 189 ? -0.861 -2.007 -10.523 1.00 96.44 189 ILE A C 1
ATOM 1324 O O . ILE A 1 189 ? -0.267 -1.033 -10.058 1.00 96.44 189 ILE A O 1
ATOM 1328 N N . SER A 1 190 ? -0.667 -2.445 -11.763 1.00 93.25 190 SER A N 1
ATOM 1329 C CA . SER A 1 190 ? 0.233 -1.842 -12.746 1.00 93.25 190 SER A CA 1
ATOM 1330 C C . SER A 1 190 ? -0.502 -1.649 -14.059 1.00 93.25 190 SER A C 1
ATOM 1332 O O . SER A 1 190 ? -1.214 -2.553 -14.496 1.00 93.25 190 SER A O 1
ATOM 1334 N N . LEU A 1 191 ? -0.301 -0.502 -14.701 1.00 91.19 191 LEU A N 1
ATOM 1335 C CA . LEU A 1 191 ? -0.812 -0.232 -16.040 1.00 91.19 191 LEU A CA 1
ATOM 1336 C C . LEU A 1 191 ? 0.347 0.090 -16.977 1.00 91.19 191 LEU A C 1
ATOM 1338 O O . LEU A 1 191 ? 1.256 0.846 -16.637 1.00 91.19 191 LEU A O 1
ATOM 1342 N N . ASN A 1 192 ? 0.296 -0.472 -18.184 1.00 84.62 192 ASN A N 1
ATOM 1343 C CA . ASN A 1 192 ? 1.228 -0.123 -19.248 1.00 84.62 192 ASN A CA 1
ATOM 1344 C C . ASN A 1 192 ? 0.795 1.203 -19.886 1.00 84.62 192 ASN A C 1
ATOM 1346 O O . ASN A 1 192 ? 0.134 1.229 -20.922 1.00 84.62 192 ASN A O 1
ATOM 1350 N N . TRP A 1 193 ? 1.120 2.292 -19.204 1.00 78.81 193 TRP A N 1
ATOM 1351 C CA . TRP A 1 193 ? 0.894 3.662 -19.641 1.00 78.81 193 TRP A CA 1
ATOM 1352 C C . TRP A 1 193 ? 2.180 4.461 -19.466 1.00 78.81 193 TRP A C 1
ATOM 1354 O O . TRP A 1 193 ? 3.021 4.117 -18.638 1.00 78.81 193 TRP A O 1
ATOM 1364 N N . TRP A 1 194 ? 2.327 5.511 -20.260 1.00 64.94 194 TRP A N 1
ATOM 1365 C CA . TRP A 1 194 ? 3.457 6.425 -20.196 1.00 64.94 194 TRP A CA 1
ATOM 1366 C C . TRP A 1 194 ? 2.879 7.819 -20.012 1.00 64.94 194 TRP A C 1
ATOM 1368 O O . TRP A 1 194 ? 1.926 8.184 -20.703 1.00 64.94 194 TRP A O 1
ATOM 1378 N N . VAL A 1 195 ? 3.422 8.579 -19.066 1.00 60.66 195 VAL A N 1
ATOM 1379 C CA . VAL A 1 195 ? 3.122 10.007 -18.981 1.00 60.66 195 VAL A CA 1
ATOM 1380 C C . VAL A 1 195 ? 3.929 10.657 -20.100 1.00 60.66 195 VAL A C 1
ATOM 1382 O O . VAL A 1 195 ? 5.153 10.566 -20.103 1.00 60.66 195 VAL A O 1
ATOM 1385 N N . CYS A 1 196 ? 3.249 11.194 -21.111 1.00 58.47 196 CYS A N 1
ATOM 1386 C CA . CYS A 1 196 ? 3.904 12.033 -22.107 1.00 58.47 196 CYS A CA 1
ATOM 1387 C C . CYS A 1 196 ? 4.177 13.391 -21.454 1.00 58.47 196 CYS A C 1
ATOM 1389 O O . CYS A 1 196 ? 3.217 14.054 -21.057 1.00 58.47 196 CYS A O 1
ATOM 1391 N N . ASP A 1 197 ? 5.456 13.748 -21.321 1.00 45.06 197 ASP A N 1
ATOM 1392 C CA . ASP A 1 197 ? 5.907 15.093 -20.933 1.00 45.06 197 ASP A CA 1
ATOM 1393 C C . ASP A 1 197 ? 5.611 16.135 -22.026 1.00 45.06 197 ASP A C 1
ATOM 1395 O O . ASP A 1 197 ? 5.694 15.782 -23.231 1.00 45.06 197 ASP A O 1
#

pLDDT: mean 81.47, std 21.53, range [29.33, 98.69]

Organism: Triticum urartu (NCBI:txid4572)

Sequence (197 aa):
MAASSGDESRRPNPLPSGLVSNLQSVLAARRPPSPEDAGSTAAEAEAPTAETAADDAPAKPVVLLTCAGGIQSPGLAALVDALVKGGRCDVHVCAPESDKPVCGHSITIRQTVSATSVHFTGAKAFEISGTPVDCISLALSGRLFSWSAPALVISGINTGPNCGYEMFHSSAIAAAREALMCGVPSIAISLNWWVCD

Radius of gyration: 23.82 Å; chains: 1; bounding box: 60×60×62 Å

Foldseek 3Di:
DDDDDDDPPDDDDPDDPVVVVVVVVVVVVPDDDDPPPPDDDDDDDDDDDDDDDDPCDDAAFEEEEEELQWPPDPFRLVVQVVVQVVVRHQYEYFYEHHRHFFQFLDDDDPDDKDWDWDDDVRHTYIYINIALLNSLCVVQVCPRDVDNAGQEYEYDQYEADCDDPSCRRGSSNSNQVSCVVVVHHYDYHYDHDDPDD